Protein AF-A0A0B7B8F9-F1 (afdb_monomer_lite)

InterPro domains:
  IPR055470 Domain of unknown function DUF7042 [PF23069] (7-125)

Structure (mmCIF, N/CA/C/O backbone):
data_AF-A0A0B7B8F9-F1
#
_entry.id   AF-A0A0B7B8F9-F1
#
loop_
_atom_site.group_PDB
_atom_site.id
_atom_site.type_symbol
_atom_site.label_atom_id
_atom_site.label_alt_id
_atom_site.label_comp_id
_atom_site.label_asym_id
_atom_site.label_entity_id
_atom_site.label_seq_id
_atom_site.pdbx_PDB_ins_code
_atom_site.Cartn_x
_atom_site.Cartn_y
_atom_site.Cartn_z
_atom_site.occupancy
_atom_site.B_iso_or_equiv
_atom_site.auth_seq_id
_atom_site.auth_comp_id
_atom_site.auth_asym_id
_atom_site.auth_atom_id
_atom_site.pdbx_PDB_model_num
ATOM 1 N N . ILE A 1 1 ? -20.047 -11.976 10.677 1.00 47.94 1 ILE A N 1
ATOM 2 C CA . ILE A 1 1 ? -18.919 -12.480 11.502 1.00 47.94 1 ILE A CA 1
ATOM 3 C C . ILE A 1 1 ? -19.497 -13.446 12.536 1.00 47.94 1 ILE A C 1
ATOM 5 O O . ILE A 1 1 ? -20.091 -12.976 13.495 1.00 47.94 1 ILE A O 1
ATOM 9 N N . ASN A 1 2 ? -19.437 -14.762 12.293 1.00 38.16 2 ASN A N 1
ATOM 10 C CA . ASN A 1 2 ? -19.828 -15.771 13.290 1.00 38.16 2 ASN A CA 1
ATOM 11 C C . ASN A 1 2 ? -18.628 -16.048 14.212 1.00 38.16 2 ASN A C 1
ATOM 13 O O . ASN A 1 2 ? -17.513 -16.245 13.736 1.00 38.16 2 ASN A O 1
ATOM 17 N N . GLU A 1 3 ? -18.864 -16.002 15.521 1.00 50.47 3 GLU A N 1
ATOM 18 C CA . GLU A 1 3 ? -17.890 -15.661 16.575 1.00 50.47 3 GLU A CA 1
ATOM 19 C C . GLU A 1 3 ? -17.195 -16.857 17.254 1.00 50.47 3 GLU A C 1
ATOM 21 O O . GLU A 1 3 ? -16.890 -16.796 18.439 1.00 50.47 3 GLU A O 1
ATOM 26 N N . LEU A 1 4 ? -16.951 -17.964 16.547 1.00 41.94 4 LEU A N 1
ATOM 27 C CA . LEU A 1 4 ? -16.465 -19.203 17.189 1.00 41.94 4 LEU A CA 1
ATOM 28 C C . LEU A 1 4 ? -15.123 -19.731 16.660 1.00 41.94 4 LEU A C 1
ATOM 30 O O . LEU A 1 4 ? -14.721 -20.837 17.002 1.00 41.94 4 LEU A O 1
ATOM 34 N N . GLY A 1 5 ? -14.394 -18.938 15.873 1.00 50.34 5 GLY A N 1
ATOM 35 C CA . GLY A 1 5 ? -13.046 -19.283 15.416 1.00 50.34 5 GLY A CA 1
ATOM 36 C C . GLY A 1 5 ? -12.137 -18.062 15.420 1.00 50.34 5 GLY A C 1
ATOM 37 O O . GLY A 1 5 ? -12.303 -17.162 14.601 1.00 50.34 5 GLY A O 1
ATOM 38 N N . GLY A 1 6 ? -11.186 -18.015 16.353 1.00 63.91 6 GLY A N 1
ATOM 39 C CA . GLY A 1 6 ? -10.105 -17.033 16.339 1.00 63.91 6 GLY A CA 1
ATOM 40 C C . GLY A 1 6 ? -8.980 -17.505 15.419 1.00 63.91 6 GLY A C 1
ATOM 41 O O . GLY A 1 6 ? -8.485 -18.615 15.579 1.00 63.91 6 GLY A O 1
ATOM 42 N N . GLY A 1 7 ? -8.573 -16.679 14.458 1.00 73.56 7 GLY A N 1
ATOM 43 C CA . GLY A 1 7 ? -7.480 -16.990 13.536 1.00 73.56 7 GLY A CA 1
ATOM 44 C C . GLY A 1 7 ? -7.260 -15.877 12.515 1.00 73.56 7 GLY A C 1
ATOM 45 O O . GLY A 1 7 ? -8.107 -14.997 12.356 1.00 73.56 7 GLY A O 1
ATOM 46 N N . ILE A 1 8 ? -6.113 -15.896 11.833 1.00 81.25 8 ILE A N 1
ATOM 47 C CA . ILE A 1 8 ? -5.831 -14.975 10.726 1.00 81.25 8 ILE A CA 1
ATOM 48 C C . ILE A 1 8 ? -6.406 -15.584 9.446 1.00 81.25 8 ILE A C 1
ATOM 50 O O . ILE A 1 8 ? -5.979 -16.652 9.015 1.00 81.25 8 ILE A O 1
ATOM 54 N N . CYS A 1 9 ? -7.356 -14.894 8.818 1.00 84.94 9 CYS A N 1
ATOM 55 C CA . CYS A 1 9 ? -7.851 -15.267 7.497 1.00 84.94 9 CYS A CA 1
ATOM 56 C C . CYS A 1 9 ? -6.877 -14.778 6.417 1.00 84.94 9 CYS A C 1
ATOM 58 O O . CYS A 1 9 ? -6.987 -13.649 5.937 1.00 84.94 9 CYS A O 1
ATOM 60 N N . ASN A 1 10 ? -5.908 -15.615 6.049 1.00 85.06 10 ASN A N 1
ATOM 61 C CA . ASN A 1 10 ? -4.896 -15.270 5.054 1.00 85.06 10 ASN A CA 1
ATOM 62 C C . ASN A 1 10 ? -5.311 -15.733 3.648 1.00 85.06 10 ASN A C 1
ATOM 64 O O . ASN A 1 10 ? -4.814 -16.734 3.141 1.00 85.06 10 ASN A O 1
ATOM 68 N N . ASN A 1 11 ? -6.265 -15.028 3.037 1.00 87.88 11 ASN A N 1
ATOM 69 C CA . ASN A 1 11 ? -6.598 -15.202 1.624 1.00 87.88 11 ASN A CA 1
ATOM 70 C C . ASN A 1 11 ? -5.957 -14.062 0.812 1.00 87.88 11 ASN A C 1
ATOM 72 O O . ASN A 1 11 ? -6.163 -12.894 1.138 1.00 87.88 11 ASN A O 1
ATOM 76 N N . SER A 1 12 ? -5.199 -14.390 -0.240 1.00 86.56 12 SER A N 1
ATOM 77 C CA . SER A 1 12 ? -4.507 -13.413 -1.100 1.00 86.56 12 SER A CA 1
ATOM 78 C C . SER A 1 12 ? -5.446 -12.487 -1.873 1.00 86.56 12 SER A C 1
ATOM 80 O O . SER A 1 12 ? -5.030 -11.421 -2.319 1.00 86.56 12 SER A O 1
ATOM 82 N N . ASP A 1 13 ? -6.707 -12.883 -2.031 1.00 88.06 13 ASP A N 1
ATOM 83 C CA . ASP A 1 13 ? -7.736 -12.089 -2.697 1.00 88.06 13 ASP A CA 1
ATOM 84 C C . ASP A 1 13 ? -8.474 -11.143 -1.732 1.00 88.06 13 ASP A C 1
ATOM 86 O O . ASP A 1 13 ? -9.393 -10.430 -2.147 1.00 88.06 13 ASP A O 1
ATOM 90 N N . ASN A 1 14 ? -8.078 -11.112 -0.452 1.00 89.69 14 ASN A N 1
ATOM 91 C CA . ASN A 1 14 ? -8.482 -10.057 0.471 1.00 89.69 14 ASN A CA 1
ATOM 92 C C . ASN A 1 14 ? -7.789 -8.755 0.066 1.00 89.69 14 ASN A C 1
ATOM 94 O O . ASN A 1 14 ? -6.567 -8.642 0.149 1.00 89.69 14 ASN A O 1
ATOM 98 N N . ILE A 1 15 ? -8.565 -7.769 -0.373 1.00 90.31 15 ILE A N 1
ATOM 99 C CA . ILE A 1 15 ? -8.028 -6.530 -0.943 1.00 90.31 15 ILE A CA 1
ATOM 100 C C . ILE A 1 15 ? -8.725 -5.336 -0.303 1.00 90.31 15 ILE A C 1
ATOM 102 O O . ILE A 1 15 ? -9.952 -5.300 -0.201 1.00 90.31 15 ILE A O 1
ATOM 106 N N . LEU A 1 16 ? -7.922 -4.351 0.095 1.00 90.75 16 LEU A N 1
ATOM 107 C CA . LEU A 1 16 ? -8.372 -2.999 0.391 1.00 90.75 16 LEU A CA 1
ATOM 108 C C . LEU A 1 16 ? -7.905 -2.099 -0.752 1.00 90.75 16 LEU A C 1
ATOM 110 O O . LEU A 1 16 ? -6.707 -1.990 -1.003 1.00 90.75 16 LEU A O 1
ATOM 114 N N . GLU A 1 17 ? -8.851 -1.476 -1.444 1.00 89.12 17 GLU A N 1
ATOM 115 C CA . GLU A 1 17 ? -8.604 -0.670 -2.636 1.00 89.12 17 GLU A CA 1
ATOM 116 C C . GLU A 1 17 ? -9.230 0.717 -2.477 1.00 89.12 17 GLU A C 1
ATOM 118 O O . GLU A 1 17 ? -10.438 0.843 -2.297 1.00 89.12 17 GLU A O 1
ATOM 123 N N . ALA A 1 18 ? -8.401 1.758 -2.552 1.00 87.31 18 ALA A N 1
ATOM 124 C CA . ALA A 1 18 ? -8.807 3.165 -2.471 1.00 87.31 18 ALA A CA 1
ATOM 125 C C . ALA A 1 18 ? -8.451 3.925 -3.764 1.00 87.31 18 ALA A C 1
ATOM 127 O O . ALA A 1 18 ? -8.100 5.105 -3.741 1.00 87.31 18 ALA A O 1
ATOM 128 N N . CYS A 1 19 ? -8.444 3.215 -4.893 1.00 82.44 19 CYS A N 1
ATOM 129 C CA . CYS A 1 19 ? -8.084 3.774 -6.188 1.00 82.44 19 CYS A CA 1
ATOM 130 C C . CYS A 1 19 ? -9.213 4.644 -6.742 1.00 82.44 19 CYS A C 1
ATOM 132 O O . CYS A 1 19 ? -10.387 4.298 -6.625 1.00 82.44 19 CYS A O 1
ATOM 134 N N . GLN A 1 20 ? -8.858 5.754 -7.391 1.00 76.94 20 GLN A N 1
ATOM 135 C CA . GLN A 1 20 ? -9.843 6.545 -8.120 1.00 76.94 20 GLN A CA 1
ATOM 136 C C . GLN A 1 20 ? -10.379 5.751 -9.310 1.00 76.94 20 GLN A C 1
ATOM 138 O O . GLN A 1 20 ? -9.608 5.178 -10.083 1.00 76.94 20 GLN A O 1
ATOM 143 N N . THR A 1 21 ? -11.700 5.751 -9.477 1.00 72.50 21 THR A N 1
ATOM 144 C CA . THR A 1 21 ? -12.331 5.134 -10.642 1.00 72.50 21 THR A CA 1
ATOM 145 C C . THR A 1 21 ? -12.011 5.975 -11.881 1.00 72.50 21 TH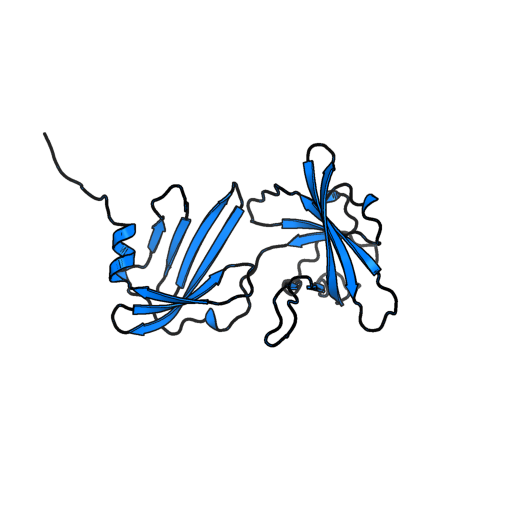R A C 1
ATOM 147 O O . THR A 1 21 ? -12.310 7.176 -11.885 1.00 72.50 21 THR A O 1
ATOM 150 N N . PRO A 1 22 ? -11.435 5.392 -12.950 1.00 68.75 22 PRO A N 1
ATOM 151 C CA . PRO A 1 22 ? -11.250 6.104 -14.207 1.00 68.75 22 PRO A CA 1
ATOM 152 C C . PRO A 1 22 ? -12.584 6.693 -14.683 1.00 68.75 22 PRO A C 1
ATOM 154 O O . PRO A 1 22 ? -13.609 6.016 -14.637 1.00 68.75 22 PRO A O 1
ATOM 157 N N . SER A 1 23 ? -12.571 7.953 -15.124 1.00 65.81 23 SER A N 1
ATOM 158 C CA . SER A 1 23 ? -13.756 8.687 -15.605 1.00 65.81 23 SER A CA 1
ATOM 159 C C . SER A 1 23 ? -14.793 9.101 -14.548 1.00 65.81 23 SER A C 1
ATOM 161 O O . SER A 1 23 ? -15.833 9.637 -14.932 1.00 65.81 23 SER A O 1
ATOM 163 N N . SER A 1 24 ? -14.534 8.935 -13.244 1.00 66.19 24 SER A N 1
ATOM 164 C CA . SER A 1 24 ? -15.387 9.549 -12.216 1.00 66.19 24 SER A CA 1
ATOM 165 C C . SER A 1 24 ? -15.213 11.077 -12.234 1.00 66.19 24 SER A C 1
ATOM 167 O O . SER A 1 24 ? -14.084 11.559 -12.121 1.00 66.19 24 SER A O 1
ATOM 169 N N . PRO A 1 25 ? -16.292 11.871 -12.384 1.00 62.72 25 PRO A N 1
ATOM 170 C CA . PRO A 1 25 ? -16.213 13.332 -12.324 1.00 62.72 25 PRO A CA 1
ATOM 171 C C . PRO A 1 25 ? -15.973 13.854 -10.897 1.00 62.72 25 PRO A C 1
ATOM 173 O O . PRO A 1 25 ? -15.715 15.044 -10.718 1.00 62.72 25 PRO A O 1
ATOM 176 N N . TYR A 1 26 ? -16.061 12.986 -9.884 1.00 60.09 26 TYR A N 1
ATOM 177 C CA . TYR A 1 26 ? -15.870 13.326 -8.479 1.00 60.09 26 TYR A CA 1
ATOM 178 C C . TYR A 1 26 ? -14.568 12.726 -7.940 1.00 60.09 26 TYR A C 1
ATOM 180 O O . TYR A 1 26 ? -14.155 11.628 -8.308 1.00 60.09 26 TYR A O 1
ATOM 188 N N . TYR A 1 27 ? -13.908 13.456 -7.036 1.00 58.88 27 TYR A N 1
ATOM 189 C CA . TYR A 1 27 ? -12.764 12.933 -6.296 1.00 58.88 27 TYR A CA 1
ATOM 190 C C . TYR A 1 27 ? -13.248 11.855 -5.316 1.00 58.88 27 TYR A C 1
ATOM 192 O O . TYR A 1 27 ? -13.577 12.154 -4.170 1.00 58.88 27 TYR A O 1
ATOM 200 N N . ASP A 1 28 ? -13.230 10.595 -5.747 1.00 63.66 28 ASP A N 1
ATOM 201 C CA . ASP A 1 28 ? -13.544 9.426 -4.906 1.00 63.66 28 ASP A CA 1
ATOM 202 C C . ASP A 1 28 ? -12.420 9.107 -3.894 1.00 63.66 28 ASP A C 1
ATOM 204 O O . ASP A 1 28 ? -12.359 8.025 -3.325 1.00 63.66 28 ASP A O 1
ATOM 208 N N . ASN A 1 29 ? -11.512 10.054 -3.624 1.00 66.69 29 ASN A N 1
ATOM 209 C CA . ASN A 1 29 ? -10.354 9.871 -2.740 1.00 66.69 29 ASN A CA 1
ATOM 210 C C . ASN A 1 29 ? -10.713 9.762 -1.246 1.00 66.69 29 ASN A C 1
ATOM 212 O O . ASN A 1 29 ? -9.825 9.720 -0.394 1.00 66.69 29 ASN A O 1
ATOM 216 N N . LYS A 1 30 ? -12.008 9.758 -0.924 1.00 77.38 30 LYS A N 1
ATOM 217 C CA . LYS A 1 30 ? -12.543 9.547 0.423 1.00 77.38 30 LYS A CA 1
ATOM 218 C C . LYS A 1 30 ? -13.243 8.201 0.565 1.00 77.38 30 LYS A C 1
ATOM 220 O O . LYS A 1 30 ? -13.648 7.872 1.675 1.00 77.38 30 LYS A O 1
ATOM 225 N N . ASP A 1 31 ? -13.335 7.424 -0.507 1.00 85.44 31 ASP A N 1
ATOM 226 C CA . ASP A 1 31 ? -14.021 6.144 -0.517 1.00 85.44 31 ASP A CA 1
ATOM 227 C C . ASP A 1 31 ? -13.011 5.024 -0.768 1.00 85.44 31 ASP A C 1
ATOM 229 O O . ASP A 1 31 ? -12.037 5.181 -1.504 1.00 85.44 31 ASP A O 1
ATOM 233 N N . PHE A 1 32 ? -13.239 3.870 -0.154 1.00 88.38 32 PHE A N 1
ATOM 234 C CA . PHE A 1 32 ? -12.457 2.672 -0.429 1.00 88.38 32 PHE A CA 1
ATOM 235 C C . PHE A 1 32 ? -13.326 1.423 -0.347 1.00 88.38 32 PHE A C 1
ATOM 237 O O . PHE A 1 32 ? -14.340 1.372 0.354 1.00 88.38 32 PHE A O 1
ATOM 244 N N . LEU A 1 33 ? -12.916 0.395 -1.076 1.00 89.31 33 LEU A N 1
ATOM 245 C CA . LEU A 1 33 ? -13.522 -0.924 -1.059 1.00 89.31 33 LEU A CA 1
ATOM 246 C C . LEU A 1 33 ? -12.672 -1.849 -0.204 1.00 89.31 33 LEU A C 1
ATOM 248 O O . LEU A 1 33 ? -11.457 -1.931 -0.372 1.00 89.31 33 LEU A O 1
ATOM 252 N N . MET A 1 34 ? -13.319 -2.592 0.685 1.00 89.88 34 MET A N 1
ATOM 253 C CA . MET A 1 34 ? -12.691 -3.693 1.399 1.00 89.88 34 MET A CA 1
ATOM 254 C C . MET A 1 34 ? -13.397 -4.987 1.017 1.00 89.88 34 MET A C 1
ATOM 256 O O . MET A 1 34 ? -14.576 -5.189 1.313 1.00 89.88 34 MET A O 1
ATOM 260 N N . SER A 1 35 ? -12.669 -5.844 0.311 1.00 90.06 35 SER A N 1
ATOM 261 C CA . SER A 1 35 ? -13.136 -7.142 -0.156 1.00 90.06 35 SER A CA 1
ATOM 262 C C . SER A 1 35 ? -12.592 -8.234 0.747 1.00 90.06 35 SER A C 1
ATOM 264 O O . SER A 1 35 ? -11.396 -8.509 0.751 1.00 90.06 35 SER A O 1
ATOM 266 N N . TYR A 1 36 ? -13.491 -8.876 1.480 1.00 88.12 36 TYR A N 1
ATOM 267 C CA . TYR A 1 36 ? -13.230 -10.086 2.239 1.00 88.12 36 TYR A CA 1
ATOM 268 C C . TYR A 1 36 ? -13.605 -11.299 1.399 1.00 88.12 36 TYR A C 1
ATOM 270 O O . TYR A 1 36 ? -14.710 -11.390 0.855 1.00 88.12 36 TYR A O 1
ATOM 278 N N . LYS A 1 37 ? -12.693 -12.256 1.317 1.00 90.62 37 LYS A N 1
ATOM 279 C CA . LYS A 1 37 ? -12.901 -13.541 0.665 1.00 90.62 37 LYS A CA 1
ATOM 280 C C . LYS A 1 37 ? -12.999 -14.646 1.700 1.00 90.62 37 LYS A C 1
ATOM 282 O O . LYS A 1 37 ? -12.575 -14.508 2.846 1.00 90.62 37 LYS A O 1
ATOM 287 N N . ARG A 1 38 ? -13.582 -15.761 1.267 1.00 87.94 38 ARG A N 1
ATOM 288 C CA . ARG A 1 38 ? -13.727 -16.959 2.089 1.00 87.94 38 ARG A CA 1
ATOM 289 C C . ARG A 1 38 ? -12.345 -17.438 2.540 1.00 87.94 38 ARG A C 1
ATOM 291 O O . ARG A 1 38 ? -11.424 -17.526 1.728 1.00 87.94 38 ARG A O 1
ATOM 298 N N . CYS A 1 39 ? -12.201 -17.752 3.818 1.00 86.19 39 CYS A N 1
ATOM 299 C CA . CYS A 1 39 ? -10.974 -18.327 4.353 1.00 86.19 39 CYS A CA 1
ATOM 300 C C . CYS A 1 39 ? -10.926 -19.813 3.959 1.00 86.19 39 CYS A C 1
ATOM 302 O O . CYS A 1 39 ? -11.920 -20.505 4.204 1.00 86.19 39 CYS A O 1
ATOM 304 N N . PRO A 1 40 ? -9.817 -20.316 3.382 1.00 82.94 40 PRO A N 1
ATOM 305 C CA . PRO A 1 40 ? -9.724 -21.700 2.907 1.00 82.94 40 PRO A CA 1
ATOM 306 C C . PRO A 1 40 ? -10.097 -22.743 3.971 1.00 82.94 40 PRO A C 1
ATOM 308 O O . PRO A 1 40 ? -10.857 -23.667 3.690 1.00 82.94 40 PRO A O 1
ATOM 311 N N . ASP A 1 41 ? -9.651 -22.531 5.211 1.00 81.56 41 ASP A N 1
ATOM 312 C CA . ASP A 1 41 ? -9.772 -23.516 6.295 1.00 81.56 41 ASP A CA 1
ATOM 313 C C . ASP A 1 41 ? -11.048 -23.363 7.139 1.00 81.56 41 ASP A C 1
ATOM 315 O O . ASP A 1 41 ? -11.290 -24.133 8.066 1.00 81.56 41 ASP A O 1
ATOM 319 N N . VAL A 1 42 ? -11.891 -22.367 6.839 1.00 82.56 42 VAL A N 1
ATOM 320 C CA . VAL A 1 42 ? -13.092 -22.067 7.631 1.00 82.56 42 VAL A CA 1
ATOM 321 C C . VAL A 1 42 ? -14.320 -22.167 6.742 1.00 82.56 42 VAL A C 1
ATOM 323 O O . VAL A 1 42 ? -14.693 -21.219 6.048 1.00 82.56 42 VAL A O 1
ATOM 326 N N . GLN A 1 43 ? -15.000 -23.313 6.790 1.00 78.25 43 GLN A N 1
ATOM 327 C CA . GLN A 1 43 ? -16.179 -23.568 5.957 1.00 78.25 43 GLN A CA 1
ATOM 328 C C . GLN A 1 43 ? -17.314 -22.563 6.200 1.00 78.25 43 GLN A C 1
ATOM 330 O O . GLN A 1 43 ? -18.035 -22.224 5.266 1.00 78.25 43 GLN A O 1
ATOM 335 N N . THR A 1 44 ? -17.455 -22.039 7.416 1.00 79.56 44 THR A N 1
ATOM 336 C CA . THR A 1 44 ? -18.478 -21.042 7.774 1.00 79.56 44 THR A CA 1
ATOM 337 C C . THR A 1 44 ? -18.067 -19.600 7.470 1.00 79.56 44 THR A C 1
ATOM 339 O O . THR A 1 44 ? -18.817 -18.670 7.772 1.00 79.56 44 THR A O 1
ATOM 342 N N . SER A 1 45 ? -16.885 -19.384 6.883 1.00 82.44 45 SER A N 1
ATOM 343 C CA . SER A 1 45 ? -16.486 -18.052 6.435 1.00 82.44 45 SER A CA 1
ATOM 344 C C . SER A 1 45 ? -17.295 -17.633 5.207 1.00 82.44 45 SER A C 1
ATOM 346 O O . SER A 1 45 ? -17.755 -18.458 4.415 1.00 82.44 45 SER A O 1
ATOM 348 N N . TYR A 1 46 ? -17.485 -16.328 5.066 1.00 79.25 46 TYR A N 1
ATOM 349 C CA . TYR A 1 46 ? -18.261 -15.723 3.994 1.00 79.25 46 TYR A CA 1
ATOM 350 C C . TYR A 1 46 ? -17.374 -14.776 3.193 1.00 79.25 46 TYR A C 1
ATOM 352 O O . TYR A 1 46 ? -16.318 -14.347 3.657 1.00 79.25 46 TYR A O 1
ATOM 360 N N . GLN A 1 47 ? -17.816 -14.454 1.983 1.00 87.38 47 GLN A N 1
ATOM 361 C CA . GLN A 1 47 ? -17.221 -13.397 1.180 1.00 87.38 47 GLN A CA 1
ATOM 362 C C . GLN A 1 47 ? -18.135 -12.178 1.196 1.00 87.38 47 GLN A C 1
ATOM 364 O O . GLN A 1 47 ? -19.358 -12.317 1.149 1.00 87.38 47 GLN A O 1
ATOM 369 N N . GLN A 1 48 ? -17.548 -10.993 1.264 1.00 86.38 48 GLN A N 1
ATOM 370 C CA . GLN A 1 48 ? -18.285 -9.740 1.226 1.00 86.38 48 GLN A CA 1
ATOM 371 C C . GLN A 1 48 ? -17.363 -8.626 0.745 1.00 86.38 48 GLN A C 1
ATOM 373 O O . GLN A 1 48 ? -16.233 -8.519 1.212 1.00 86.38 48 GLN A O 1
ATOM 378 N N . THR A 1 49 ? -17.862 -7.770 -0.139 1.00 88.75 49 THR A N 1
ATOM 379 C CA . THR A 1 49 ? -17.211 -6.503 -0.475 1.00 88.75 49 THR A CA 1
ATOM 380 C C . THR A 1 49 ? -18.030 -5.377 0.126 1.00 88.75 49 THR A C 1
ATOM 382 O O . THR A 1 49 ? -19.252 -5.355 -0.010 1.00 88.75 49 THR A O 1
ATOM 385 N N . ILE A 1 50 ? -17.356 -4.477 0.831 1.00 87.00 50 ILE A N 1
ATOM 386 C CA . ILE A 1 50 ? -17.980 -3.369 1.544 1.00 87.00 50 ILE A CA 1
ATOM 387 C C . ILE A 1 50 ? -17.344 -2.073 1.057 1.00 87.00 50 ILE A C 1
ATOM 389 O O . ILE A 1 50 ? -16.116 -1.974 1.007 1.00 87.00 50 ILE A O 1
ATOM 393 N N . ARG A 1 51 ? -18.177 -1.087 0.716 1.00 87.00 51 ARG A N 1
ATOM 394 C CA . ARG A 1 51 ? -17.726 0.271 0.426 1.00 87.00 51 ARG A CA 1
ATOM 395 C C . ARG A 1 51 ? -17.745 1.075 1.717 1.00 87.00 51 ARG A C 1
ATOM 397 O O . ARG A 1 51 ? -18.756 1.139 2.411 1.00 87.00 51 ARG A O 1
ATOM 404 N N . TYR A 1 52 ? -16.609 1.669 2.045 1.00 88.75 52 TYR A N 1
ATOM 405 C CA . TYR A 1 52 ? -16.475 2.577 3.169 1.00 88.75 52 TYR A CA 1
ATOM 406 C C . TYR A 1 52 ? -16.206 3.978 2.658 1.00 88.75 52 TYR A C 1
ATOM 408 O O . TYR A 1 52 ? -15.372 4.180 1.778 1.00 88.75 52 TYR A O 1
ATOM 416 N N . LYS A 1 53 ? -16.890 4.940 3.265 1.00 88.12 53 LYS A N 1
ATOM 417 C CA . LYS A 1 53 ? -16.691 6.364 3.051 1.00 88.12 53 LYS A CA 1
ATOM 418 C C . LYS A 1 53 ? -16.061 6.978 4.287 1.00 88.12 53 LYS A C 1
ATOM 420 O O . LYS A 1 53 ? -16.569 6.836 5.399 1.00 88.12 53 LYS A O 1
ATOM 425 N N . CYS A 1 54 ? -14.938 7.652 4.098 1.00 88.62 54 CYS A N 1
ATOM 426 C CA . CYS A 1 54 ? -14.223 8.349 5.152 1.00 88.62 54 CYS A CA 1
ATOM 427 C C . CYS A 1 54 ? -15.005 9.599 5.570 1.00 88.62 54 CYS A C 1
ATOM 429 O O . CYS A 1 54 ? -15.228 10.512 4.772 1.00 88.62 54 CYS A O 1
ATOM 431 N N . MET A 1 55 ? -15.404 9.638 6.841 1.00 89.56 55 MET A N 1
ATOM 432 C CA . MET A 1 55 ? -16.139 10.755 7.442 1.00 89.56 55 MET A CA 1
ATOM 433 C C . MET A 1 55 ? -15.204 11.759 8.118 1.00 89.56 55 MET A C 1
ATOM 435 O O . MET A 1 55 ? -15.529 12.939 8.218 1.00 89.56 55 MET A O 1
ATOM 439 N N . GLY A 1 56 ? -14.036 11.308 8.574 1.00 90.50 56 GLY A N 1
ATOM 440 C CA . GLY A 1 56 ? -13.041 12.164 9.204 1.00 90.50 56 GLY A CA 1
ATOM 441 C C . GLY A 1 56 ? -11.947 11.372 9.903 1.00 90.50 56 GLY A C 1
ATOM 442 O O . GLY A 1 56 ? -12.074 10.168 10.131 1.00 90.50 56 GLY A O 1
ATOM 443 N N . THR A 1 57 ? -10.876 12.069 10.262 1.00 92.62 57 THR A N 1
ATOM 444 C CA . THR A 1 57 ? -9.714 11.503 10.951 1.00 92.62 57 THR A CA 1
ATOM 445 C C . THR A 1 57 ? -9.364 12.348 12.164 1.00 92.62 57 THR A C 1
ATOM 447 O O . THR A 1 57 ? -9.410 13.575 12.085 1.00 92.62 57 THR A O 1
ATOM 450 N N . TRP A 1 58 ? -8.964 11.719 13.262 1.00 94.12 58 TRP A N 1
ATOM 451 C CA . TRP A 1 58 ? -8.442 12.418 14.436 1.00 94.12 58 TRP A CA 1
ATOM 452 C C . TRP A 1 58 ? -7.353 11.589 15.106 1.00 94.12 58 TRP A C 1
ATOM 454 O O . TRP A 1 58 ? -7.241 10.386 14.885 1.00 94.12 58 TRP A O 1
ATOM 464 N N . THR A 1 59 ? -6.543 12.230 15.938 1.00 94.56 59 THR A N 1
ATOM 465 C CA . THR A 1 59 ? -5.517 11.551 16.731 1.00 94.56 59 THR A CA 1
ATOM 466 C C . THR A 1 59 ? -5.909 11.538 18.197 1.00 94.56 59 THR A C 1
ATOM 468 O O . THR A 1 59 ? -6.442 12.528 18.698 1.00 94.56 59 THR A O 1
ATOM 471 N N . ALA A 1 60 ? -5.613 10.448 18.898 1.00 92.31 60 ALA A N 1
ATOM 472 C CA . ALA A 1 60 ? -5.786 10.361 20.343 1.00 92.31 60 ALA A CA 1
ATOM 473 C C . ALA A 1 60 ? -4.577 9.681 20.987 1.00 92.31 60 ALA A C 1
ATOM 475 O O . ALA A 1 60 ? -3.978 8.776 20.408 1.00 92.31 60 ALA A O 1
ATOM 476 N N . VAL A 1 61 ? -4.229 10.134 22.190 1.00 92.19 61 VAL A N 1
ATOM 477 C CA . VAL A 1 61 ? -3.169 9.535 23.004 1.00 92.19 61 VAL A CA 1
ATOM 478 C C . VAL A 1 61 ? -3.818 8.549 23.966 1.00 92.19 61 VAL A C 1
ATOM 480 O O . VAL A 1 61 ? -4.715 8.926 24.719 1.00 92.19 61 VAL A O 1
ATOM 483 N N . MET A 1 62 ? -3.382 7.293 23.927 1.00 89.38 62 MET A N 1
ATOM 484 C CA . MET A 1 62 ? -3.837 6.235 24.832 1.00 89.38 62 MET A CA 1
ATOM 485 C C . MET A 1 62 ? -2.620 5.425 25.266 1.00 89.38 62 MET A C 1
ATOM 487 O O . MET A 1 62 ? -1.838 5.002 24.418 1.00 89.38 62 MET A O 1
ATOM 491 N N . ASP A 1 63 ? -2.446 5.236 26.573 1.00 88.31 63 ASP A N 1
ATOM 492 C CA . ASP A 1 63 ? -1.336 4.464 27.147 1.00 88.31 63 ASP A CA 1
ATOM 493 C C . ASP A 1 63 ? 0.042 4.872 26.588 1.00 88.31 63 ASP A C 1
ATOM 495 O O . ASP A 1 63 ? 0.825 4.037 26.144 1.00 88.31 63 ASP A O 1
ATOM 499 N N . ASN A 1 64 ? 0.313 6.184 26.560 1.00 89.62 64 ASN A N 1
ATOM 500 C CA . ASN A 1 64 ? 1.516 6.821 25.994 1.00 89.62 64 ASN A CA 1
ATOM 501 C C . ASN A 1 64 ? 1.752 6.626 24.485 1.00 89.62 64 ASN A C 1
ATOM 503 O O . ASN A 1 64 ? 2.731 7.151 23.961 1.00 89.62 64 ASN A O 1
ATOM 507 N N . ASN A 1 65 ? 0.851 5.956 23.772 1.00 90.19 65 ASN A N 1
ATOM 508 C CA . ASN A 1 65 ? 0.935 5.773 22.329 1.00 90.19 65 ASN A CA 1
ATOM 509 C C . ASN A 1 65 ? -0.001 6.739 21.601 1.00 90.19 65 ASN A C 1
ATOM 511 O O . ASN A 1 65 ? -1.100 7.051 22.074 1.00 90.19 65 ASN A O 1
ATOM 515 N N . ILE A 1 66 ? 0.422 7.205 20.425 1.00 92.38 66 ILE A N 1
ATOM 516 C CA . ILE A 1 66 ? -0.392 8.076 19.574 1.00 92.38 66 ILE A CA 1
ATOM 517 C C . ILE A 1 66 ? -1.101 7.213 18.536 1.00 92.38 66 ILE A C 1
ATOM 519 O O . ILE A 1 66 ? -0.474 6.618 17.660 1.00 92.38 66 ILE A O 1
ATOM 523 N N . TYR A 1 67 ? -2.426 7.203 18.595 1.00 93.06 67 TYR A N 1
ATOM 524 C CA . TYR A 1 67 ? -3.266 6.505 17.635 1.00 93.06 67 TYR A CA 1
ATOM 525 C C . TYR A 1 67 ? -3.888 7.486 16.653 1.00 93.06 67 TYR A C 1
ATOM 527 O O . TYR A 1 67 ? -4.305 8.586 17.022 1.00 93.06 67 TYR A O 1
ATOM 535 N N . THR A 1 68 ? -3.993 7.056 15.402 1.00 94.00 68 THR A N 1
ATOM 536 C CA . THR A 1 68 ? -4.825 7.708 14.391 1.00 94.00 68 THR A CA 1
ATOM 537 C C . THR A 1 68 ? -6.121 6.934 14.274 1.00 94.00 68 THR A C 1
ATOM 539 O O . THR A 1 68 ? -6.103 5.729 14.031 1.00 94.00 68 THR A O 1
ATOM 542 N N . PHE A 1 69 ? -7.234 7.636 14.429 1.00 94.56 69 PHE A N 1
ATOM 543 C CA . PHE A 1 69 ? -8.576 7.118 14.255 1.00 94.56 69 PHE A CA 1
ATOM 544 C C . PHE A 1 69 ? -9.193 7.646 12.967 1.00 94.56 69 PHE A C 1
ATOM 546 O O . PHE A 1 69 ? -8.953 8.787 12.566 1.00 94.56 69 PHE A O 1
ATOM 553 N N . VAL A 1 70 ? -10.029 6.820 12.349 1.00 93.88 70 VAL A N 1
ATOM 554 C CA . VAL A 1 70 ? -10.795 7.170 11.153 1.00 93.88 70 VAL A CA 1
ATOM 555 C C . VAL A 1 70 ? -12.249 6.786 11.377 1.00 93.88 70 VAL A C 1
ATOM 557 O O . VAL A 1 70 ? -12.553 5.634 11.679 1.00 93.88 70 VAL A O 1
ATOM 560 N N . GLY A 1 71 ? -13.149 7.750 11.223 1.00 92.81 71 GLY A N 1
ATOM 561 C CA . GLY A 1 71 ? -14.587 7.512 11.204 1.00 92.81 71 GLY A CA 1
ATOM 562 C C . GLY A 1 71 ? -15.021 7.099 9.804 1.00 92.81 71 GLY A C 1
ATOM 563 O O . GLY A 1 71 ? -14.663 7.755 8.825 1.00 92.81 71 GLY A O 1
ATOM 564 N N . LEU A 1 72 ? -15.796 6.025 9.709 1.00 91.88 72 LEU A N 1
ATOM 565 C CA . LEU A 1 72 ? -16.267 5.461 8.451 1.00 91.88 72 LEU A CA 1
ATOM 566 C C . LEU A 1 72 ? -17.789 5.389 8.432 1.00 91.88 72 LEU A C 1
ATOM 568 O O . LEU A 1 72 ? -18.403 4.955 9.406 1.00 91.88 72 LEU A O 1
ATOM 572 N N . ALA A 1 73 ? -18.381 5.740 7.298 1.00 89.19 73 ALA A N 1
ATOM 573 C CA . ALA A 1 73 ? -19.735 5.348 6.945 1.00 89.19 73 ALA A CA 1
ATOM 574 C C . ALA A 1 73 ? -19.657 4.116 6.039 1.00 89.19 73 ALA A C 1
ATOM 576 O O . ALA A 1 73 ? -18.865 4.078 5.096 1.00 89.19 73 ALA A O 1
ATOM 577 N N . GLN A 1 74 ? -20.427 3.087 6.367 1.00 84.62 74 GLN A N 1
ATOM 578 C CA . GLN A 1 74 ? -20.504 1.875 5.571 1.00 84.62 74 GLN A CA 1
ATOM 579 C C . GLN A 1 74 ? -21.666 1.990 4.590 1.00 84.62 74 GLN A C 1
ATOM 581 O O . GLN A 1 74 ? -22.818 2.010 5.015 1.00 84.62 74 GLN A O 1
ATOM 586 N N . ASP A 1 75 ? -21.350 2.001 3.301 1.00 75.94 75 ASP A N 1
ATOM 587 C CA . ASP A 1 75 ? -22.333 1.934 2.228 1.00 75.94 75 ASP A CA 1
ATOM 588 C C . ASP A 1 75 ? -22.522 0.461 1.836 1.00 75.94 75 ASP A C 1
A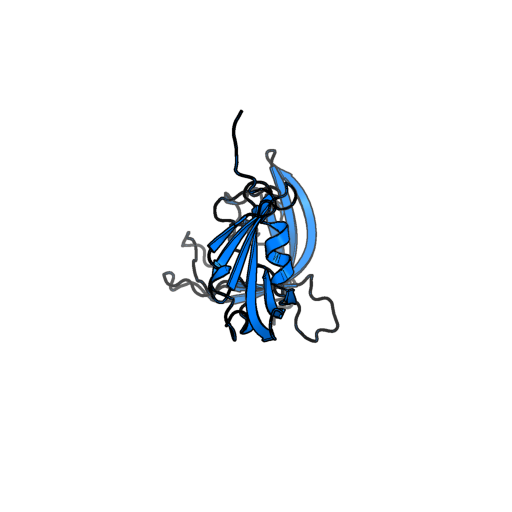TOM 590 O O . ASP A 1 75 ? -21.617 -0.202 1.309 1.00 75.94 75 ASP A O 1
ATOM 594 N N . VAL A 1 76 ? -23.685 -0.087 2.190 1.00 66.12 76 VAL A N 1
ATOM 595 C CA . VAL A 1 76 ? -24.093 -1.443 1.817 1.00 66.12 76 VAL A CA 1
ATOM 596 C C . VAL A 1 76 ? -25.275 -1.330 0.875 1.00 66.12 76 VAL A C 1
ATOM 598 O O . VAL A 1 76 ? -26.365 -0.929 1.275 1.00 66.12 76 VAL A O 1
ATOM 601 N N . THR A 1 77 ? -25.084 -1.770 -0.365 1.00 56.19 77 THR A N 1
ATOM 602 C CA . THR A 1 77 ? -26.164 -1.867 -1.349 1.00 56.19 77 THR A CA 1
ATOM 603 C C . THR A 1 77 ? -27.344 -2.663 -0.784 1.00 56.19 77 THR A C 1
ATOM 605 O O . THR A 1 77 ? -27.196 -3.852 -0.491 1.00 56.19 77 THR A O 1
ATOM 608 N N . GLY A 1 78 ? -28.509 -2.019 -0.657 1.00 50.34 78 GLY A N 1
ATOM 609 C CA . GLY A 1 78 ? -29.762 -2.652 -0.227 1.00 50.34 78 GLY A CA 1
ATOM 610 C C . GLY A 1 78 ? -30.052 -2.624 1.279 1.00 50.34 78 GLY A C 1
ATOM 611 O O . GLY A 1 78 ? -30.952 -3.339 1.716 1.00 50.34 78 GLY A O 1
ATOM 612 N N . VAL A 1 79 ? -29.319 -1.835 2.075 1.00 56.28 79 VAL A N 1
ATOM 613 C CA . VAL A 1 79 ? -29.620 -1.601 3.498 1.00 56.28 79 VAL A CA 1
ATOM 614 C C . VAL A 1 79 ? -29.790 -0.100 3.738 1.00 56.28 79 VAL A C 1
ATOM 616 O O . VAL A 1 79 ? -28.828 0.647 3.621 1.00 56.28 79 VAL A O 1
ATOM 619 N N . ASP A 1 80 ? -30.990 0.336 4.134 1.00 47.94 80 ASP A N 1
ATOM 620 C CA . ASP A 1 80 ? -31.347 1.755 4.357 1.00 47.94 80 ASP A CA 1
ATOM 621 C C . ASP A 1 80 ? -30.735 2.377 5.634 1.00 47.94 80 ASP A C 1
ATOM 623 O O . ASP A 1 80 ? -31.215 3.390 6.145 1.00 47.94 80 ASP A O 1
ATOM 627 N N . GLN A 1 81 ? -29.693 1.767 6.203 1.00 53.19 81 GLN A N 1
ATOM 628 C CA . GLN A 1 81 ? -29.024 2.273 7.399 1.00 53.19 81 GLN A CA 1
ATOM 629 C C . GLN A 1 81 ? -27.524 2.398 7.168 1.00 53.19 81 GLN A C 1
ATOM 631 O O . GLN A 1 81 ? -26.811 1.395 7.080 1.00 53.19 81 GLN A O 1
ATOM 636 N N . ASP A 1 82 ? -27.048 3.643 7.177 1.00 57.16 82 ASP A N 1
ATOM 637 C CA . ASP A 1 82 ? -25.630 3.961 7.296 1.00 57.16 82 ASP A CA 1
ATOM 638 C C . ASP A 1 82 ? -25.112 3.382 8.616 1.00 57.16 82 ASP A C 1
ATOM 640 O O . ASP A 1 82 ? -25.362 3.902 9.709 1.00 57.16 82 ASP A O 1
ATOM 644 N N . THR A 1 83 ? -24.387 2.268 8.535 1.00 77.31 83 THR A N 1
ATOM 645 C CA . THR A 1 83 ? -23.726 1.718 9.718 1.00 77.31 83 THR A CA 1
ATOM 646 C C . THR A 1 83 ? -22.357 2.362 9.859 1.00 77.31 83 THR A C 1
ATOM 648 O O . THR A 1 83 ? -21.446 2.137 9.067 1.00 77.31 83 THR A O 1
ATOM 651 N N . TYR A 1 84 ? -22.193 3.189 10.885 1.00 87.44 84 TYR A N 1
ATOM 652 C CA . TYR A 1 84 ? -20.899 3.799 11.163 1.00 87.44 84 TYR A CA 1
ATOM 653 C C . TYR A 1 84 ? -19.927 2.770 11.741 1.00 87.44 84 TYR A C 1
ATOM 655 O O . TYR A 1 84 ? -20.318 1.875 12.501 1.00 87.44 84 TYR A O 1
ATOM 663 N N . LYS A 1 85 ? -18.649 2.908 11.392 1.00 91.69 85 LYS A N 1
ATOM 664 C CA . LYS A 1 85 ? -17.526 2.142 11.943 1.00 91.69 85 LYS A CA 1
ATOM 665 C C . LYS A 1 85 ? -16.372 3.082 12.252 1.00 91.69 85 LYS A C 1
ATOM 667 O O . LYS A 1 85 ? -16.331 4.218 11.788 1.00 91.69 85 LYS A O 1
ATOM 672 N N . CYS A 1 86 ? -15.415 2.579 13.011 1.00 93.06 86 CYS A N 1
ATOM 673 C CA . CYS A 1 86 ? -14.198 3.293 13.339 1.00 93.06 86 CYS A CA 1
ATOM 674 C C . CYS A 1 86 ? -13.007 2.393 13.037 1.00 93.06 86 CYS A C 1
ATOM 676 O O . CYS A 1 86 ? -13.024 1.213 13.386 1.00 93.06 86 CYS A O 1
ATOM 678 N N . LEU A 1 87 ? -11.980 2.953 12.410 1.00 94.12 87 LEU A N 1
ATOM 679 C CA . LEU A 1 87 ? -10.664 2.344 12.290 1.00 94.12 87 LEU A CA 1
ATOM 680 C C . LEU A 1 87 ? -9.698 3.023 13.252 1.00 94.12 87 LEU A C 1
ATOM 682 O O . LEU A 1 87 ? -9.822 4.221 13.504 1.00 94.12 87 LEU A O 1
ATOM 686 N N . MET A 1 88 ? -8.707 2.280 13.731 1.00 94.25 88 MET A N 1
ATOM 687 C CA . MET A 1 88 ? -7.541 2.851 14.391 1.00 94.25 88 MET A CA 1
ATOM 688 C C . MET A 1 88 ? -6.245 2.156 13.987 1.00 94.25 88 MET A C 1
ATOM 690 O O . MET A 1 88 ? -6.228 0.955 13.726 1.00 94.25 88 MET A O 1
ATOM 694 N N . THR A 1 89 ? -5.157 2.915 13.984 1.00 94.19 89 THR A N 1
ATOM 695 C CA . THR A 1 89 ? -3.781 2.435 13.817 1.00 94.19 89 THR A CA 1
ATOM 696 C C . THR A 1 89 ? -2.866 3.206 14.758 1.00 94.19 89 THR A C 1
ATOM 698 O O . THR A 1 89 ? -3.160 4.349 15.116 1.00 94.19 89 THR A O 1
ATOM 701 N N . LEU A 1 90 ? -1.734 2.613 15.123 1.00 91.94 90 LEU A N 1
ATOM 702 C CA . LEU A 1 90 ? -0.619 3.363 15.697 1.00 91.94 90 LEU A CA 1
ATOM 703 C C . LEU A 1 90 ? -0.060 4.331 14.646 1.00 91.94 90 LEU A C 1
ATOM 705 O O . LEU A 1 90 ? 0.006 3.987 13.460 1.00 91.94 90 LEU A O 1
ATOM 709 N N . ARG A 1 91 ? 0.293 5.548 15.073 1.00 87.69 91 ARG A N 1
ATOM 710 C CA . ARG A 1 91 ? 0.833 6.599 14.194 1.00 87.69 91 ARG A CA 1
ATOM 711 C C . ARG A 1 91 ? 2.269 6.299 13.765 1.00 87.69 91 ARG A C 1
ATOM 713 O O . ARG A 1 91 ? 2.622 6.528 12.618 1.00 87.69 91 ARG A O 1
ATOM 720 N N . ASP A 1 92 ? 3.063 5.795 14.691 1.00 82.94 92 ASP A N 1
ATOM 721 C CA . ASP A 1 92 ? 4.468 5.410 14.575 1.00 82.94 92 ASP A CA 1
ATOM 722 C C . ASP A 1 92 ? 4.600 3.885 14.492 1.00 82.94 92 ASP A C 1
ATOM 724 O O . ASP A 1 92 ? 5.429 3.255 15.142 1.00 82.94 92 ASP A O 1
ATOM 728 N N . GLN A 1 93 ? 3.721 3.257 13.708 1.00 81.56 93 GLN A N 1
ATOM 729 C CA . GLN A 1 93 ? 3.781 1.817 13.537 1.00 81.56 93 GLN A CA 1
ATOM 730 C C . GLN A 1 93 ? 4.997 1.434 12.697 1.00 81.56 93 GLN A C 1
ATOM 732 O O . GLN A 1 93 ? 5.032 1.663 11.491 1.00 81.56 93 GLN A O 1
ATOM 737 N N . HIS A 1 94 ? 5.957 0.793 13.350 1.00 74.75 94 HIS A N 1
ATOM 738 C CA . HIS A 1 94 ? 7.176 0.300 12.736 1.00 74.75 94 HIS A CA 1
ATOM 739 C C . HIS A 1 94 ? 7.143 -1.228 12.711 1.00 74.75 94 HIS A C 1
ATOM 741 O O . HIS A 1 94 ? 7.109 -1.871 13.761 1.00 74.75 94 HIS A O 1
ATOM 747 N N . SER A 1 95 ? 7.121 -1.819 11.515 1.00 78.12 95 SER A N 1
ATOM 748 C CA . SER A 1 95 ? 7.179 -3.272 11.348 1.00 78.12 95 SER A CA 1
ATOM 749 C C . SER A 1 95 ? 8.254 -3.652 10.343 1.00 78.12 95 SER A C 1
ATOM 751 O O . SER A 1 95 ? 8.313 -3.090 9.253 1.00 78.12 95 SER A O 1
ATOM 753 N N . GLU A 1 96 ? 9.094 -4.625 10.697 1.00 71.50 96 GLU A N 1
ATOM 754 C CA . GLU A 1 96 ? 10.201 -5.088 9.848 1.00 71.50 96 GLU A CA 1
ATOM 755 C C . GLU A 1 96 ? 9.726 -5.608 8.483 1.00 71.50 96 GLU A C 1
ATOM 757 O O . GLU A 1 96 ? 10.434 -5.472 7.486 1.00 71.50 96 GLU A O 1
ATOM 762 N N . ASP A 1 97 ? 8.512 -6.168 8.419 1.00 74.81 97 ASP A N 1
ATOM 763 C CA . ASP A 1 97 ? 7.910 -6.702 7.194 1.00 74.81 97 ASP A CA 1
ATOM 764 C C . ASP A 1 97 ? 7.033 -5.681 6.447 1.00 74.81 97 ASP A C 1
ATOM 766 O O . ASP A 1 97 ? 6.281 -6.055 5.542 1.00 74.81 97 ASP A O 1
ATOM 770 N N . ASN A 1 98 ? 7.123 -4.395 6.816 1.00 77.25 98 ASN A N 1
ATOM 771 C CA . ASN A 1 98 ? 6.348 -3.294 6.240 1.00 77.25 98 ASN A CA 1
ATOM 772 C C . ASN A 1 98 ? 4.819 -3.510 6.337 1.00 77.25 98 ASN A C 1
ATOM 774 O O . ASN A 1 98 ? 4.050 -2.979 5.527 1.00 77.25 98 ASN A O 1
ATOM 778 N N . THR A 1 99 ? 4.360 -4.329 7.297 1.00 86.81 99 THR A N 1
ATOM 779 C CA . THR A 1 99 ? 2.931 -4.474 7.588 1.00 86.81 99 THR A CA 1
ATOM 780 C C . THR A 1 99 ? 2.402 -3.322 8.421 1.00 86.81 99 THR A C 1
ATOM 782 O O . THR A 1 99 ? 3.076 -2.779 9.295 1.00 86.81 99 THR A O 1
ATOM 785 N N . ILE A 1 100 ? 1.134 -2.993 8.183 1.00 88.94 100 ILE A N 1
ATOM 786 C CA . ILE A 1 100 ? 0.398 -2.011 8.971 1.00 88.94 100 ILE A CA 1
ATOM 787 C C . ILE A 1 100 ? -0.814 -2.709 9.574 1.00 88.94 100 ILE A C 1
ATOM 789 O O . ILE A 1 100 ? -1.680 -3.225 8.861 1.00 88.94 100 ILE A O 1
ATOM 793 N N . ARG A 1 101 ? -0.878 -2.740 10.901 1.00 92.00 101 ARG A N 1
ATOM 794 C CA . ARG A 1 101 ? -1.997 -3.296 11.658 1.00 92.00 101 ARG A CA 1
ATOM 795 C C . ARG A 1 101 ? -3.032 -2.224 11.935 1.00 92.00 101 ARG A C 1
ATOM 797 O O . ARG A 1 101 ? -2.696 -1.116 12.345 1.00 92.00 101 ARG A O 1
ATOM 804 N N . TRP A 1 102 ? -4.286 -2.606 11.768 1.00 93.62 102 TRP A N 1
ATOM 805 C CA . TRP A 1 102 ? -5.445 -1.767 12.008 1.00 93.62 102 TRP A CA 1
ATOM 806 C C . TRP A 1 102 ? -6.454 -2.495 12.891 1.00 93.62 102 TRP A C 1
ATOM 808 O O . TRP A 1 102 ? -6.672 -3.701 12.760 1.00 93.62 102 TRP A O 1
ATOM 818 N N . GLY A 1 103 ? -7.091 -1.738 13.773 1.00 93.88 103 GLY A N 1
ATOM 819 C CA . GLY A 1 103 ? -8.250 -2.159 14.543 1.00 93.88 103 GLY A CA 1
ATOM 820 C C . GLY A 1 103 ? -9.520 -1.594 13.929 1.00 93.88 103 GLY A C 1
ATOM 821 O O . GLY A 1 103 ? -9.595 -0.390 13.706 1.00 93.88 103 GLY A O 1
ATOM 822 N N . LEU A 1 104 ? -10.520 -2.434 13.670 1.00 91.94 104 LEU A N 1
ATOM 823 C CA . LEU A 1 104 ? -11.838 -2.021 13.188 1.00 91.94 104 LEU A CA 1
ATOM 824 C C . LEU A 1 104 ? -12.895 -2.314 14.258 1.00 91.94 104 LEU A C 1
ATOM 826 O O . LEU A 1 104 ? -12.930 -3.395 14.857 1.00 91.94 104 LEU A O 1
ATOM 830 N N . SER A 1 105 ? -13.775 -1.345 14.505 1.00 91.69 105 SER A N 1
ATOM 831 C CA . SER A 1 105 ? -14.878 -1.510 15.446 1.00 91.69 105 SER A CA 1
ATOM 832 C C . SER A 1 105 ? -15.979 -2.395 14.863 1.00 91.69 105 SER A C 1
ATOM 834 O O . SER A 1 105 ? -16.272 -2.380 13.667 1.00 91.69 105 SER A O 1
ATOM 836 N N . ARG A 1 106 ? -16.658 -3.154 15.728 1.00 84.56 106 ARG A N 1
ATOM 837 C CA . ARG A 1 106 ? -17.842 -3.929 15.323 1.00 84.56 106 ARG A CA 1
ATOM 838 C C . ARG A 1 106 ? -19.056 -3.034 15.074 1.00 84.56 106 ARG A C 1
ATOM 840 O O . ARG A 1 106 ? -19.868 -3.338 14.205 1.00 84.56 106 ARG A O 1
ATOM 847 N N . PHE A 1 107 ? -19.170 -1.933 15.810 1.00 84.38 107 PHE A N 1
ATOM 848 C CA . PHE A 1 107 ? -20.283 -0.980 15.769 1.00 84.38 107 PHE A CA 1
ATOM 849 C C . PHE A 1 107 ? -19.753 0.453 15.639 1.00 84.38 107 PHE A C 1
ATOM 851 O O . PHE A 1 107 ? -18.545 0.664 15.730 1.00 84.38 107 PHE A O 1
ATOM 858 N N . GLY A 1 108 ? -20.634 1.443 15.489 1.00 85.25 108 GLY A N 1
ATOM 859 C CA . GLY A 1 108 ? -20.265 2.866 15.397 1.00 85.25 108 GLY A CA 1
ATOM 860 C C . GLY A 1 108 ? -19.708 3.485 16.683 1.00 85.25 108 GLY A C 1
ATOM 861 O O . GLY A 1 108 ? -19.661 4.703 16.800 1.00 85.25 108 GLY A O 1
ATOM 862 N N . ASP A 1 109 ? -19.309 2.666 17.658 1.00 86.19 109 ASP A N 1
ATOM 863 C CA . ASP A 1 109 ? -18.719 3.115 18.912 1.00 86.19 109 ASP A CA 1
ATOM 864 C C . ASP A 1 109 ? -17.193 2.978 18.875 1.00 86.19 109 ASP A C 1
ATOM 866 O O . ASP A 1 109 ? -16.632 1.898 19.094 1.00 86.19 109 ASP A O 1
ATOM 870 N N . CYS A 1 110 ? -16.517 4.100 18.622 1.00 87.94 110 CYS A N 1
ATOM 871 C CA . CYS A 1 110 ? -15.059 4.159 18.619 1.00 87.94 110 CYS A CA 1
ATOM 872 C C . CYS A 1 110 ? -14.455 4.041 20.026 1.00 87.94 110 CYS A C 1
ATOM 874 O O . CYS A 1 110 ? -13.257 3.813 20.150 1.00 87.94 110 CYS A O 1
ATOM 876 N N . ARG A 1 111 ? -15.238 4.191 21.106 1.00 85.06 111 ARG A N 1
ATOM 877 C CA . ARG A 1 111 ? -14.702 4.200 22.480 1.00 85.06 111 ARG A CA 1
ATOM 878 C C . ARG A 1 111 ? -14.201 2.827 22.912 1.00 85.06 111 ARG A C 1
ATOM 880 O O . ARG A 1 111 ? -13.344 2.765 23.792 1.00 85.06 111 ARG A O 1
ATOM 887 N N . ASN A 1 112 ? -14.711 1.759 22.298 1.00 85.50 112 ASN A N 1
ATOM 888 C CA . ASN A 1 112 ? -14.305 0.376 22.568 1.00 85.50 112 ASN A CA 1
ATOM 889 C C . ASN A 1 112 ? -13.017 -0.027 21.836 1.00 85.50 112 ASN A C 1
ATOM 891 O O . ASN A 1 112 ? -12.466 -1.092 22.097 1.00 85.50 112 ASN A O 1
ATOM 895 N N . LEU A 1 113 ? -12.516 0.819 20.934 1.00 90.00 113 LEU A N 1
ATOM 896 C CA . LEU A 1 113 ? -11.218 0.648 20.299 1.00 90.00 113 LEU A CA 1
ATOM 897 C C . LEU A 1 113 ? -10.131 1.226 21.216 1.00 90.00 113 LEU A C 1
ATOM 899 O O . LEU A 1 113 ? -9.824 2.412 21.157 1.00 90.00 113 LEU A O 1
ATOM 903 N N . LYS A 1 114 ? -9.595 0.379 22.104 1.00 88.50 114 LYS A N 1
ATOM 904 C CA . LYS A 1 114 ? -8.550 0.751 23.078 1.00 88.50 114 LYS A CA 1
ATOM 905 C C . LYS A 1 114 ? -7.130 0.452 22.601 1.00 88.50 114 LYS A C 1
ATOM 907 O O . LYS A 1 114 ? -6.249 1.283 22.766 1.00 88.50 114 LYS A O 1
ATOM 912 N N . SER A 1 115 ? -6.922 -0.713 21.990 1.00 90.12 115 SER A N 1
ATOM 913 C CA . SER A 1 115 ? -5.642 -1.114 21.401 1.00 90.12 115 SER A CA 1
ATOM 914 C C . SER A 1 115 ? -5.854 -1.992 20.166 1.00 90.12 115 SER A C 1
ATOM 916 O O . SER A 1 115 ? -6.949 -2.528 19.947 1.00 90.12 115 SER A O 1
ATOM 918 N N . LEU A 1 116 ? -4.813 -2.166 19.349 1.00 90.56 116 LEU A N 1
ATOM 919 C CA . LEU A 1 116 ? -4.879 -3.006 18.147 1.00 90.56 116 LEU A CA 1
ATOM 920 C C . LEU A 1 116 ? -5.118 -4.482 18.493 1.00 90.56 116 LEU A C 1
ATOM 922 O O . LEU A 1 116 ? -5.842 -5.178 17.788 1.00 90.56 116 LEU A O 1
ATOM 926 N N . GLU A 1 117 ? -4.571 -4.955 19.607 1.00 87.44 117 GLU A N 1
ATOM 927 C CA . GLU A 1 117 ? -4.660 -6.339 20.081 1.00 87.44 117 GLU A CA 1
ATOM 928 C C . GLU A 1 117 ? -6.056 -6.669 20.608 1.00 87.44 117 GLU A C 1
ATOM 930 O O . GLU A 1 117 ? -6.551 -7.775 20.387 1.00 87.44 117 GLU A O 1
ATOM 935 N N . GLN A 1 118 ? -6.685 -5.701 21.278 1.00 87.38 118 GLN A N 1
ATOM 936 C CA . GLN A 1 118 ? -8.027 -5.815 21.852 1.00 87.38 118 GLN A CA 1
ATOM 937 C C . GLN A 1 118 ? -9.131 -5.414 20.865 1.00 87.38 118 GLN A C 1
ATOM 939 O O . GLN A 1 118 ? -10.316 -5.470 21.195 1.00 87.38 118 GLN A O 1
ATOM 944 N N . SER A 1 119 ? -8.764 -4.992 19.654 1.00 89.81 119 SER A N 1
ATOM 945 C CA . SER A 1 119 ? -9.734 -4.590 18.641 1.00 89.81 119 SER A CA 1
ATOM 946 C C . SER A 1 119 ? -10.647 -5.758 18.254 1.00 89.81 119 SER A C 1
ATOM 948 O O . SER A 1 119 ? -10.142 -6.850 17.982 1.00 89.81 119 SER A O 1
ATOM 950 N N . PRO A 1 120 ? -11.976 -5.544 18.150 1.00 88.50 120 PRO A N 1
ATOM 951 C CA . PRO A 1 120 ? -12.917 -6.599 17.771 1.00 88.50 120 PRO A CA 1
ATOM 952 C C . PRO A 1 120 ? -12.578 -7.257 16.432 1.00 88.50 120 PRO A C 1
ATOM 954 O O . PRO A 1 120 ? -12.714 -8.467 16.269 1.00 88.50 120 PRO A O 1
ATOM 957 N N . ILE A 1 121 ? -12.131 -6.451 15.468 1.00 87.94 121 ILE A N 1
ATOM 958 C CA . ILE A 1 121 ? -11.653 -6.909 14.169 1.00 87.94 121 ILE A CA 1
ATOM 959 C C . ILE A 1 121 ? -10.229 -6.388 14.008 1.00 87.94 121 ILE A C 1
ATOM 961 O O . ILE A 1 121 ? -9.974 -5.193 14.154 1.00 87.94 121 ILE A O 1
ATOM 965 N N . ARG A 1 122 ? -9.303 -7.297 13.706 1.00 90.88 122 ARG A N 1
ATOM 966 C CA . ARG A 1 122 ? -7.876 -7.010 13.545 1.00 90.88 122 ARG A CA 1
ATOM 967 C C . ARG A 1 122 ? -7.502 -7.241 12.097 1.00 90.88 122 ARG A C 1
ATOM 969 O O . ARG A 1 122 ? -7.747 -8.321 11.562 1.00 90.88 122 ARG A O 1
ATOM 976 N N . ILE A 1 123 ? -6.933 -6.224 11.475 1.00 91.62 123 ILE A N 1
ATOM 977 C CA . ILE A 1 123 ? -6.578 -6.226 10.062 1.00 91.62 123 ILE A CA 1
ATOM 978 C C . ILE A 1 123 ? -5.067 -6.057 9.981 1.00 91.62 123 ILE A C 1
ATOM 980 O O . ILE A 1 123 ? -4.501 -5.191 10.641 1.00 91.62 123 ILE A O 1
ATOM 984 N N . VAL A 1 124 ? -4.418 -6.883 9.169 1.00 91.12 124 VAL A N 1
ATOM 985 C CA . VAL A 1 124 ? -2.999 -6.740 8.839 1.00 91.12 124 VAL A CA 1
ATOM 986 C C . VAL A 1 124 ? -2.927 -6.445 7.353 1.00 91.12 124 VAL A C 1
ATOM 988 O O . VAL A 1 124 ? -3.346 -7.266 6.539 1.00 91.12 124 VAL A O 1
ATOM 991 N N . LEU A 1 125 ? -2.443 -5.258 7.006 1.00 89.88 125 LEU A N 1
ATOM 992 C CA . LEU A 1 125 ? -2.322 -4.810 5.627 1.00 89.88 125 LEU A CA 1
ATOM 993 C C . LEU A 1 125 ? -0.867 -4.879 5.183 1.00 89.88 125 LEU A C 1
ATOM 995 O O . LEU A 1 125 ? 0.043 -4.517 5.929 1.00 89.88 125 LEU A O 1
ATOM 999 N N . ARG A 1 126 ? -0.672 -5.306 3.937 1.00 89.44 126 ARG A N 1
ATOM 1000 C CA . ARG A 1 126 ? 0.588 -5.197 3.201 1.00 89.44 126 ARG A CA 1
ATOM 1001 C C . ARG A 1 126 ? 0.324 -4.392 1.945 1.00 89.44 126 ARG A C 1
ATOM 1003 O O . ARG A 1 126 ? -0.690 -4.598 1.280 1.00 89.44 126 ARG A O 1
ATOM 1010 N N . ARG A 1 127 ? 1.228 -3.469 1.630 1.00 88.56 127 ARG A N 1
ATOM 1011 C CA . ARG A 1 127 ? 1.164 -2.721 0.375 1.00 88.56 127 ARG A CA 1
ATOM 1012 C C . ARG A 1 127 ? 1.464 -3.691 -0.767 1.00 88.56 127 ARG A C 1
ATOM 1014 O O . ARG A 1 127 ? 2.419 -4.457 -0.692 1.00 88.56 127 ARG A O 1
ATOM 1021 N N . VAL A 1 128 ? 0.639 -3.666 -1.806 1.00 88.62 128 VAL A N 1
ATOM 1022 C CA . VAL A 1 128 ? 0.812 -4.498 -3.002 1.00 88.62 128 VAL A CA 1
ATOM 1023 C C . VAL A 1 128 ? 0.954 -3.605 -4.224 1.00 88.62 128 VAL A C 1
ATOM 1025 O O . VAL A 1 128 ? 0.419 -2.495 -4.257 1.00 88.62 128 VAL A O 1
ATOM 1028 N N . ALA A 1 129 ? 1.711 -4.062 -5.217 1.00 86.38 129 ALA A N 1
ATOM 1029 C CA . ALA A 1 129 ? 1.769 -3.373 -6.496 1.00 86.38 129 ALA A CA 1
ATOM 1030 C C . ALA A 1 129 ? 0.382 -3.417 -7.172 1.00 86.38 129 ALA A C 1
ATOM 1032 O O . ALA A 1 129 ? -0.325 -4.425 -7.046 1.00 86.38 129 ALA A O 1
ATOM 1033 N N . PRO A 1 130 ? -0.026 -2.353 -7.883 1.00 86.69 130 PRO A N 1
ATOM 1034 C CA . PRO A 1 130 ? -1.264 -2.349 -8.645 1.00 86.69 130 PRO A CA 1
ATOM 1035 C C . PRO A 1 130 ? -1.244 -3.469 -9.689 1.00 86.69 130 PRO A C 1
ATOM 1037 O O . PRO A 1 130 ? -0.234 -3.712 -10.352 1.00 86.69 130 PRO A O 1
ATOM 1040 N N . LYS A 1 131 ? -2.381 -4.150 -9.854 1.00 84.44 131 LYS A N 1
ATOM 1041 C CA . LYS A 1 131 ? -2.549 -5.176 -10.889 1.00 84.44 131 LYS A CA 1
ATOM 1042 C C . LYS A 1 131 ? -2.666 -4.481 -12.246 1.00 84.44 131 LYS A C 1
ATOM 1044 O O . LYS A 1 131 ? -3.728 -3.979 -12.597 1.00 84.44 131 LYS A O 1
ATOM 1049 N N . THR A 1 132 ? -1.570 -4.422 -12.995 1.00 87.06 132 THR A N 1
ATOM 1050 C CA . THR A 1 132 ? -1.513 -3.754 -14.301 1.00 87.06 132 THR A CA 1
ATOM 1051 C C . THR A 1 132 ? -0.637 -4.522 -15.284 1.00 87.06 132 THR A C 1
ATOM 1053 O O . THR A 1 132 ? 0.314 -5.189 -14.891 1.00 87.06 132 THR A O 1
ATOM 1056 N N . THR A 1 133 ? -0.930 -4.418 -16.580 1.00 89.75 133 THR A N 1
ATOM 1057 C CA . THR A 1 133 ? -0.098 -5.002 -17.644 1.00 89.75 133 THR A CA 1
ATOM 1058 C C . THR A 1 133 ? 1.212 -4.244 -17.843 1.00 89.75 133 THR A C 1
ATOM 1060 O O . THR A 1 133 ? 2.132 -4.766 -18.461 1.00 89.75 133 THR A O 1
ATOM 1063 N N . PHE A 1 134 ? 1.328 -3.025 -17.306 1.00 90.75 134 PHE A N 1
ATOM 1064 C CA . PHE A 1 134 ? 2.532 -2.198 -17.418 1.00 90.75 134 PHE A CA 1
ATOM 1065 C C . PHE A 1 134 ? 3.703 -2.682 -16.550 1.00 90.75 134 PHE A C 1
ATOM 1067 O O . PHE A 1 134 ? 4.767 -2.074 -16.594 1.00 90.75 134 PHE A O 1
ATOM 1074 N N . THR A 1 135 ? 3.533 -3.764 -15.785 1.00 89.00 135 THR A N 1
ATOM 1075 C CA . THR A 1 135 ? 4.634 -4.493 -15.133 1.00 89.00 135 THR A CA 1
ATOM 1076 C C . THR A 1 135 ? 5.209 -5.603 -16.016 1.00 89.00 135 THR A C 1
ATOM 1078 O O . THR A 1 135 ? 6.114 -6.311 -15.592 1.00 89.00 135 THR A O 1
ATOM 1081 N N . ILE A 1 136 ? 4.674 -5.812 -17.225 1.00 94.06 136 ILE A N 1
ATOM 1082 C CA . ILE A 1 136 ? 5.190 -6.800 -18.176 1.00 94.06 136 ILE A CA 1
ATOM 1083 C C . ILE A 1 136 ? 6.154 -6.086 -19.135 1.00 94.06 136 ILE A C 1
ATOM 1085 O O . ILE A 1 136 ? 5.705 -5.247 -19.924 1.00 94.06 136 ILE A O 1
ATOM 1089 N N . PRO A 1 137 ? 7.458 -6.410 -19.110 1.00 94.88 137 PRO A N 1
ATOM 1090 C CA . PRO A 1 137 ? 8.448 -5.711 -19.915 1.00 94.88 137 PRO A CA 1
ATOM 1091 C C . PRO A 1 137 ? 8.278 -5.987 -21.409 1.00 94.88 137 PRO A C 1
ATOM 1093 O O . PRO A 1 137 ? 7.936 -7.094 -21.821 1.00 94.88 137 PRO A O 1
ATOM 1096 N N . GLN A 1 138 ? 8.554 -4.966 -22.216 1.00 95.44 138 GLN A N 1
ATOM 1097 C CA . GLN A 1 138 ? 8.506 -4.996 -23.684 1.00 95.44 138 GLN A CA 1
ATOM 1098 C C . GLN A 1 138 ? 9.874 -4.680 -24.317 1.00 95.44 138 GLN A C 1
ATOM 1100 O O . GLN A 1 138 ? 10.030 -4.688 -25.536 1.00 95.44 138 GLN A O 1
ATOM 1105 N N . CYS A 1 139 ? 10.877 -4.384 -23.492 1.00 93.88 139 CYS A N 1
ATOM 1106 C CA . CYS A 1 139 ? 12.262 -4.188 -23.896 1.00 93.88 139 CYS A CA 1
ATOM 1107 C C . CYS A 1 139 ? 13.218 -4.635 -22.791 1.00 93.88 139 CYS A C 1
ATOM 1109 O O . CYS A 1 139 ? 12.793 -4.999 -21.693 1.00 93.88 139 CYS A O 1
ATOM 1111 N N . THR A 1 140 ? 14.514 -4.596 -23.093 1.00 93.12 140 THR A N 1
ATOM 1112 C CA . THR A 1 140 ? 15.580 -4.914 -22.146 1.00 93.12 140 THR A CA 1
ATOM 1113 C C . THR A 1 140 ? 16.523 -3.733 -21.958 1.00 93.12 140 THR A C 1
ATOM 1115 O O . THR A 1 140 ? 16.832 -3.024 -22.916 1.00 93.12 140 THR A O 1
ATOM 1118 N N . PHE A 1 141 ? 17.017 -3.549 -20.739 1.00 90.69 141 PHE A N 1
ATOM 1119 C CA . PHE A 1 141 ? 18.094 -2.624 -20.417 1.00 90.69 141 PHE A CA 1
ATOM 1120 C C . PHE A 1 141 ? 19.461 -3.176 -20.859 1.00 90.69 141 PHE A C 1
ATOM 1122 O O . PHE A 1 141 ? 19.625 -4.388 -21.029 1.00 90.69 141 PHE A O 1
ATOM 1129 N N . PRO A 1 142 ? 20.476 -2.311 -21.040 1.00 88.25 142 PRO A N 1
ATOM 1130 C CA . PRO A 1 142 ? 21.834 -2.755 -21.322 1.00 88.25 142 PRO A CA 1
ATOM 1131 C C . PRO A 1 142 ? 22.423 -3.560 -20.161 1.00 88.25 142 PRO A C 1
ATOM 1133 O O . PRO A 1 142 ? 22.370 -3.134 -19.006 1.00 88.25 142 PRO A O 1
ATOM 1136 N N . ARG A 1 143 ? 23.097 -4.672 -20.482 1.00 83.56 143 ARG A N 1
ATOM 1137 C CA . ARG A 1 143 ? 23.748 -5.551 -19.490 1.00 83.56 143 ARG A CA 1
ATOM 1138 C C . ARG A 1 143 ? 24.766 -4.838 -18.600 1.00 83.56 143 ARG A C 1
ATOM 1140 O O . ARG A 1 143 ? 24.970 -5.232 -17.463 1.00 83.56 143 ARG A O 1
ATOM 1147 N N . ASN A 1 144 ? 25.370 -3.756 -19.081 1.00 83.06 144 ASN A N 1
ATOM 1148 C CA . ASN A 1 144 ? 26.365 -2.999 -18.317 1.00 83.06 144 ASN A CA 1
ATOM 1149 C C . ASN A 1 144 ? 25.777 -2.249 -17.108 1.00 83.06 144 ASN A C 1
ATOM 1151 O O . ASN A 1 144 ? 26.528 -1.659 -16.341 1.00 83.06 144 ASN A O 1
ATOM 1155 N N . MET A 1 145 ? 24.452 -2.236 -16.947 1.00 79.12 145 MET A N 1
ATOM 1156 C CA . MET A 1 145 ? 23.775 -1.576 -15.830 1.00 79.12 145 MET A CA 1
ATOM 1157 C C . MET A 1 145 ? 23.177 -2.547 -14.818 1.00 79.12 145 MET A C 1
ATOM 1159 O O . MET A 1 145 ? 22.770 -2.123 -13.736 1.00 79.12 145 MET A O 1
ATOM 1163 N N . THR A 1 146 ? 23.103 -3.836 -15.153 1.00 87.19 146 THR A N 1
ATOM 1164 C CA . THR A 1 146 ? 22.549 -4.830 -14.238 1.00 87.19 146 THR A CA 1
ATOM 1165 C C . THR A 1 146 ? 23.437 -4.971 -13.015 1.00 87.19 146 THR A C 1
ATOM 1167 O O . THR A 1 146 ? 24.659 -5.030 -13.138 1.00 87.19 146 THR A O 1
ATOM 1170 N N . GLY A 1 147 ? 22.824 -5.042 -11.841 1.00 87.88 147 GLY A N 1
ATOM 1171 C CA . GLY A 1 147 ? 23.543 -5.125 -10.582 1.00 87.88 147 GLY A CA 1
ATOM 1172 C C . GLY A 1 147 ? 22.779 -4.487 -9.433 1.00 87.88 147 GLY A C 1
ATOM 1173 O O . GLY A 1 147 ? 21.631 -4.058 -9.565 1.00 87.88 147 GLY A O 1
ATOM 1174 N N . THR A 1 148 ? 23.440 -4.445 -8.286 1.00 88.12 148 THR A N 1
ATOM 1175 C CA . THR A 1 148 ? 22.968 -3.751 -7.090 1.00 88.12 148 THR A CA 1
ATOM 1176 C C . THR A 1 148 ? 23.724 -2.444 -6.940 1.00 88.12 148 THR A C 1
ATOM 1178 O O . THR A 1 148 ? 24.953 -2.429 -6.936 1.00 88.12 148 THR A O 1
ATOM 1181 N N . TRP A 1 149 ? 22.980 -1.367 -6.775 1.00 84.75 149 TRP A N 1
ATOM 1182 C CA . TRP A 1 149 ? 23.461 -0.004 -6.667 1.00 84.75 149 TRP A CA 1
ATOM 1183 C C . TRP A 1 149 ? 22.880 0.638 -5.409 1.00 84.75 149 TRP A C 1
ATOM 1185 O O . TRP A 1 149 ? 21.929 0.143 -4.802 1.00 84.75 149 TRP A O 1
ATOM 1195 N N . PHE A 1 150 ? 23.434 1.776 -5.021 1.00 81.38 150 PHE A N 1
ATOM 1196 C CA . PHE A 1 150 ? 22.882 2.607 -3.962 1.00 81.38 150 PHE A CA 1
ATOM 1197 C C . PHE A 1 150 ? 22.970 4.068 -4.382 1.00 81.38 150 PHE A C 1
ATOM 1199 O O . PHE A 1 150 ? 23.876 4.469 -5.115 1.00 81.38 150 PHE A O 1
ATOM 1206 N N . THR A 1 151 ? 22.011 4.873 -3.942 1.00 76.38 151 THR A N 1
ATOM 1207 C CA . THR A 1 151 ? 22.033 6.312 -4.202 1.00 76.38 151 THR A CA 1
ATOM 1208 C C . THR A 1 151 ? 22.917 7.012 -3.174 1.00 76.38 151 THR A C 1
ATOM 1210 O O . THR A 1 151 ? 22.772 6.808 -1.969 1.00 76.38 151 THR A O 1
ATOM 1213 N N . GLN A 1 152 ? 23.843 7.850 -3.643 1.00 59.25 152 GLN A N 1
ATOM 1214 C CA . GLN A 1 152 ? 24.684 8.665 -2.772 1.00 59.25 152 GLN A CA 1
ATOM 1215 C C . GLN A 1 152 ? 23.916 9.929 -2.365 1.00 59.25 152 GLN A C 1
ATOM 1217 O O . GLN A 1 152 ? 23.673 10.818 -3.176 1.00 59.25 152 GLN A O 1
ATOM 1222 N N . GLY A 1 153 ? 23.493 9.999 -1.103 1.00 58.84 153 GLY A N 1
ATOM 1223 C CA . GLY A 1 153 ? 22.824 11.175 -0.552 1.00 58.84 153 GLY A CA 1
ATOM 1224 C C . GLY A 1 153 ? 21.957 10.843 0.656 1.00 58.84 153 GLY A C 1
ATOM 1225 O O . GLY A 1 153 ? 21.134 9.935 0.614 1.00 58.84 153 GLY A O 1
ATOM 1226 N N . ILE A 1 154 ? 22.102 11.626 1.727 1.00 53.47 154 ILE A N 1
ATOM 1227 C CA . ILE A 1 154 ? 21.380 11.446 3.003 1.00 53.47 154 ILE A CA 1
ATOM 1228 C C . ILE A 1 154 ? 19.851 11.553 2.808 1.00 53.47 154 ILE A C 1
ATOM 1230 O O . ILE A 1 154 ? 19.082 10.986 3.573 1.00 53.47 154 ILE A O 1
ATOM 1234 N N . GLN A 1 155 ? 19.414 12.259 1.759 1.00 55.84 155 GLN A N 1
ATOM 1235 C CA . GLN A 1 155 ? 18.005 12.510 1.433 1.00 55.84 155 GLN A CA 1
ATOM 1236 C C . GLN A 1 155 ? 17.286 11.292 0.827 1.00 55.84 155 GLN A C 1
ATOM 1238 O O . GLN A 1 155 ? 16.065 11.210 0.897 1.00 55.84 155 GLN A O 1
ATOM 1243 N N . PHE A 1 156 ? 18.023 10.349 0.231 1.00 62.81 156 PHE A N 1
ATOM 1244 C CA . PHE A 1 156 ? 17.454 9.173 -0.426 1.00 62.81 156 PHE A CA 1
ATOM 1245 C C . PHE A 1 156 ? 18.344 7.972 -0.117 1.00 62.81 156 PHE A C 1
ATOM 1247 O O . PHE A 1 156 ? 19.165 7.572 -0.938 1.00 62.81 156 PHE A O 1
ATOM 1254 N N . ALA A 1 157 ? 18.214 7.396 1.077 1.00 74.12 157 ALA A N 1
ATOM 1255 C CA . ALA A 1 157 ? 18.862 6.129 1.407 1.00 74.12 157 ALA A CA 1
ATOM 1256 C C . ALA A 1 157 ? 18.142 4.989 0.663 1.00 74.12 157 ALA A C 1
ATOM 1258 O O . ALA A 1 157 ? 17.255 4.333 1.215 1.00 74.12 157 ALA A O 1
ATOM 1259 N N . SER A 1 158 ? 18.477 4.806 -0.619 1.00 83.19 158 SER A N 1
ATOM 1260 C CA . SER A 1 158 ? 17.826 3.831 -1.496 1.00 83.19 158 SER A CA 1
ATOM 1261 C C . SER A 1 158 ? 18.797 2.746 -1.925 1.00 83.19 158 SER A C 1
ATOM 1263 O O . SER A 1 158 ? 19.871 3.033 -2.456 1.00 83.19 158 SER A O 1
ATOM 1265 N N . ASN A 1 159 ? 18.383 1.497 -1.739 1.00 87.62 159 ASN A N 1
ATOM 1266 C CA . ASN A 1 159 ? 19.001 0.359 -2.403 1.00 87.62 159 ASN A CA 1
ATOM 1267 C C . ASN A 1 159 ? 18.310 0.174 -3.757 1.00 87.62 159 ASN A C 1
ATOM 1269 O O . ASN A 1 159 ? 17.080 0.215 -3.832 1.00 87.62 159 ASN A O 1
ATOM 1273 N N . VAL A 1 160 ? 19.096 0.026 -4.817 1.00 89.62 160 VAL A N 1
ATOM 1274 C CA . VAL A 1 160 ? 18.603 -0.052 -6.188 1.00 89.62 160 VAL A CA 1
ATOM 1275 C C . VAL A 1 160 ? 19.061 -1.361 -6.802 1.00 89.62 160 VAL A C 1
ATOM 1277 O O . VAL A 1 160 ? 20.252 -1.632 -6.896 1.00 89.62 160 VAL A O 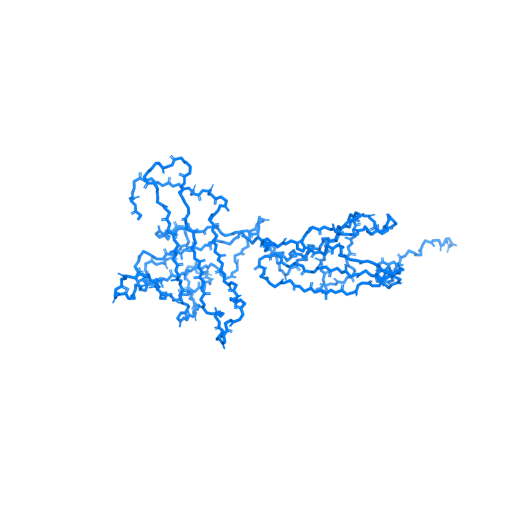1
ATOM 1280 N N . TRP A 1 161 ? 18.122 -2.169 -7.266 1.00 91.69 161 TRP A N 1
ATOM 1281 C CA . TRP A 1 161 ? 18.412 -3.395 -7.991 1.00 91.69 161 TRP A CA 1
ATOM 1282 C C . TRP A 1 161 ? 17.991 -3.251 -9.446 1.00 91.69 161 TRP A C 1
ATOM 1284 O O . TRP A 1 161 ? 16.845 -2.919 -9.741 1.00 91.69 161 TRP A O 1
ATOM 1294 N N . ILE A 1 162 ? 18.925 -3.496 -10.357 1.00 91.50 162 ILE A N 1
ATOM 1295 C CA . ILE A 1 162 ? 18.700 -3.417 -11.796 1.00 91.50 162 ILE A CA 1
ATOM 1296 C C . ILE A 1 162 ? 18.895 -4.808 -12.379 1.00 91.50 162 ILE A C 1
ATOM 1298 O O . ILE A 1 162 ? 19.971 -5.396 -12.251 1.00 91.50 162 ILE A O 1
ATOM 1302 N N . ASN A 1 163 ? 17.869 -5.316 -13.053 1.00 91.94 163 ASN A N 1
ATOM 1303 C CA . ASN A 1 163 ? 17.979 -6.495 -13.904 1.00 91.94 163 ASN A CA 1
ATOM 1304 C C . ASN A 1 163 ? 17.779 -6.102 -15.377 1.00 91.94 163 ASN A C 1
ATOM 1306 O O . ASN A 1 163 ? 17.621 -4.927 -15.705 1.00 91.94 163 ASN A O 1
ATOM 1310 N N . ASP A 1 164 ? 17.763 -7.085 -16.276 1.00 92.56 164 ASP A N 1
ATOM 1311 C CA . ASP A 1 164 ? 17.645 -6.836 -17.717 1.00 92.56 164 ASP A CA 1
ATOM 1312 C C . ASP A 1 164 ? 16.336 -6.144 -18.134 1.00 92.56 164 ASP A C 1
ATOM 1314 O O . ASP A 1 164 ? 16.226 -5.713 -19.270 1.00 92.56 164 ASP A O 1
ATOM 1318 N N . THR A 1 165 ? 15.315 -6.049 -17.283 1.00 93.56 165 THR A N 1
ATOM 1319 C CA . THR A 1 165 ? 13.960 -5.591 -17.664 1.00 93.56 165 THR A CA 1
ATOM 1320 C C . THR A 1 165 ? 13.310 -4.623 -16.675 1.00 93.56 165 THR A C 1
ATOM 1322 O O . THR A 1 165 ? 12.369 -3.912 -17.033 1.00 93.56 165 THR A O 1
ATOM 1325 N N . HIS A 1 166 ? 13.813 -4.574 -15.446 1.00 93.38 166 HIS A N 1
ATOM 1326 C CA . HIS A 1 166 ? 13.260 -3.862 -14.310 1.00 93.38 166 HIS A CA 1
ATOM 1327 C C . HIS A 1 166 ? 14.358 -3.138 -13.534 1.00 93.38 166 HIS A C 1
ATOM 1329 O O . HIS A 1 166 ? 15.477 -3.631 -13.382 1.00 93.38 166 HIS A O 1
ATOM 1335 N N . ILE A 1 167 ? 13.988 -1.990 -12.979 1.00 92.44 167 ILE A N 1
ATOM 1336 C CA . ILE A 1 167 ? 14.760 -1.285 -11.960 1.00 92.44 167 ILE A CA 1
ATOM 1337 C C . ILE A 1 167 ? 13.883 -1.188 -10.715 1.00 92.44 167 ILE A C 1
ATOM 1339 O O . ILE A 1 167 ? 12.780 -0.648 -10.769 1.00 92.44 167 ILE A O 1
ATOM 1343 N N . HIS A 1 168 ? 14.361 -1.697 -9.590 1.00 92.88 168 HIS A N 1
ATOM 1344 C CA . HIS A 1 168 ? 13.673 -1.670 -8.305 1.00 92.88 168 HIS A CA 1
ATOM 1345 C C . HIS A 1 168 ? 14.415 -0.753 -7.348 1.00 92.88 168 HIS A C 1
ATOM 1347 O O . HIS A 1 168 ? 15.597 -0.946 -7.088 1.00 92.88 168 HIS A O 1
ATOM 1353 N N . TYR A 1 169 ? 13.714 0.236 -6.816 1.00 90.88 169 TYR A N 1
ATOM 1354 C CA . TYR A 1 169 ? 14.187 1.089 -5.739 1.00 90.88 169 TYR A CA 1
ATOM 1355 C C . TYR A 1 169 ? 13.498 0.672 -4.450 1.00 90.88 169 TYR A C 1
ATOM 1357 O O . TYR A 1 169 ? 12.269 0.602 -4.397 1.00 90.88 169 TYR A O 1
ATOM 1365 N N . LYS A 1 170 ? 14.287 0.469 -3.399 1.00 90.00 170 LYS A N 1
ATOM 1366 C CA . LYS A 1 170 ? 13.817 0.354 -2.022 1.00 90.00 170 LYS A CA 1
ATOM 1367 C C . LYS A 1 170 ? 14.380 1.522 -1.223 1.00 90.00 170 LYS A C 1
ATOM 1369 O O . LYS A 1 170 ? 15.543 1.497 -0.821 1.00 90.00 170 LYS A O 1
ATOM 1374 N N . THR A 1 171 ? 13.558 2.546 -1.025 1.00 87.25 171 THR A N 1
ATOM 1375 C CA . THR A 1 171 ? 13.933 3.803 -0.369 1.00 87.25 171 THR A CA 1
ATOM 1376 C C . THR A 1 171 ? 13.453 3.802 1.074 1.00 87.25 171 THR A C 1
ATOM 1378 O O . THR A 1 171 ? 12.274 3.577 1.340 1.00 87.25 171 THR A O 1
ATOM 1381 N N . MET A 1 172 ? 14.356 4.057 2.020 1.00 83.62 172 MET A N 1
ATOM 1382 C CA . MET A 1 172 ? 13.994 4.218 3.428 1.00 83.62 172 MET A CA 1
ATOM 1383 C C . MET A 1 172 ? 13.402 5.614 3.656 1.00 83.62 172 MET A C 1
ATOM 1385 O O . MET A 1 172 ? 14.101 6.611 3.489 1.00 83.62 172 MET A O 1
ATOM 1389 N N . MET A 1 173 ? 12.123 5.682 4.032 1.00 80.94 173 MET A N 1
ATOM 1390 C CA . MET A 1 173 ? 11.406 6.942 4.287 1.00 80.94 173 MET A CA 1
ATOM 1391 C C . MET A 1 173 ? 11.519 7.362 5.754 1.00 80.94 173 MET A C 1
ATOM 1393 O O . MET A 1 173 ? 11.695 8.535 6.074 1.00 80.94 173 MET A O 1
ATOM 1397 N N . SER A 1 174 ? 11.436 6.387 6.657 1.00 76.12 174 SER A N 1
ATOM 1398 C CA . SER A 1 174 ? 11.682 6.549 8.089 1.00 76.12 174 SER A CA 1
ATOM 1399 C C . SER A 1 174 ? 12.211 5.234 8.664 1.00 76.12 174 SER A C 1
ATOM 1401 O O . SER A 1 174 ? 12.413 4.265 7.926 1.00 76.12 174 SER A O 1
ATOM 1403 N N . GLN A 1 175 ? 12.478 5.181 9.969 1.00 72.62 175 GLN A N 1
ATOM 1404 C CA . GLN A 1 175 ? 12.915 3.944 10.611 1.00 72.62 175 GLN A CA 1
ATOM 1405 C C . GLN A 1 175 ? 11.879 2.837 10.338 1.00 72.62 175 GLN A C 1
ATOM 1407 O O . GLN A 1 175 ? 10.710 3.010 10.643 1.00 72.62 175 GLN A O 1
ATOM 1412 N N . PHE A 1 176 ? 12.279 1.719 9.728 1.00 72.12 176 PHE A N 1
ATOM 1413 C CA . PHE A 1 176 ? 11.385 0.600 9.380 1.00 72.12 176 PHE A CA 1
ATOM 1414 C C . PHE A 1 176 ? 10.201 0.917 8.433 1.00 72.12 176 PHE A C 1
ATOM 1416 O O . PHE A 1 176 ? 9.309 0.082 8.306 1.00 72.12 176 PHE A O 1
ATOM 1423 N N . ASP A 1 177 ? 10.180 2.065 7.743 1.00 79.12 177 ASP A N 1
ATOM 1424 C CA . ASP A 1 177 ? 9.212 2.347 6.668 1.00 79.12 177 ASP A CA 1
ATOM 1425 C C . ASP A 1 177 ? 9.952 2.530 5.345 1.00 79.12 177 ASP A C 1
ATOM 1427 O O . ASP A 1 177 ? 10.845 3.377 5.210 1.00 79.12 177 ASP A O 1
ATOM 1431 N N . TYR A 1 178 ? 9.572 1.713 4.368 1.00 84.81 178 TYR A N 1
ATOM 1432 C CA . TYR A 1 178 ? 10.225 1.647 3.069 1.00 84.81 178 TYR A CA 1
ATOM 1433 C C . TYR A 1 178 ? 9.206 1.872 1.956 1.00 84.81 178 TYR A C 1
ATOM 1435 O O . TYR A 1 178 ? 8.162 1.212 1.911 1.00 84.81 178 TYR A O 1
ATOM 1443 N N . GLU A 1 179 ? 9.547 2.764 1.029 1.00 88.44 179 GLU A N 1
ATOM 1444 C CA . GLU A 1 179 ? 8.840 2.923 -0.236 1.00 88.44 179 GLU A CA 1
ATOM 1445 C C . GLU A 1 179 ? 9.537 2.072 -1.301 1.00 88.44 179 GLU A C 1
ATOM 1447 O O . GLU A 1 179 ? 10.739 2.202 -1.547 1.00 88.44 179 GLU A O 1
ATOM 1452 N N . GLU A 1 180 ? 8.773 1.183 -1.931 1.00 91.50 180 GLU A N 1
ATOM 1453 C CA . GLU A 1 180 ? 9.252 0.363 -3.036 1.00 91.50 180 GLU A CA 1
ATOM 1454 C C . GLU A 1 180 ? 8.707 0.895 -4.358 1.00 91.50 180 GLU A C 1
ATOM 1456 O O . GLU A 1 180 ? 7.494 1.026 -4.545 1.00 91.50 180 GLU A O 1
ATOM 1461 N N . THR A 1 181 ? 9.610 1.186 -5.289 1.00 92.25 181 THR A N 1
ATOM 1462 C CA . THR A 1 181 ? 9.274 1.674 -6.626 1.00 92.25 181 THR A CA 1
ATOM 1463 C C . THR A 1 181 ? 9.869 0.754 -7.675 1.00 92.25 181 THR A C 1
ATOM 1465 O O . THR A 1 181 ? 11.062 0.469 -7.665 1.00 92.25 181 THR A O 1
ATOM 1468 N N . TRP A 1 182 ? 9.038 0.328 -8.614 1.00 93.56 182 TRP A N 1
ATOM 1469 C CA . TRP A 1 182 ? 9.412 -0.503 -9.744 1.00 93.56 182 TRP A CA 1
ATOM 1470 C C . TRP A 1 182 ? 9.340 0.307 -11.028 1.00 93.56 182 TRP A C 1
ATOM 1472 O O . TRP A 1 182 ? 8.337 0.969 -11.304 1.00 93.56 182 TRP A O 1
ATOM 1482 N N . PHE A 1 183 ? 10.393 0.220 -11.827 1.00 93.94 183 PHE A N 1
ATOM 1483 C CA . PHE A 1 183 ? 10.410 0.694 -13.196 1.00 93.94 183 PHE A CA 1
ATOM 1484 C C . PHE A 1 183 ? 10.490 -0.494 -14.138 1.00 93.94 183 PHE A C 1
ATOM 1486 O O . PHE A 1 183 ? 11.369 -1.333 -13.967 1.00 93.94 183 PHE A O 1
ATOM 1493 N N . THR A 1 184 ? 9.613 -0.554 -15.135 1.00 95.44 184 THR A N 1
ATOM 1494 C CA . THR A 1 184 ? 9.596 -1.645 -16.123 1.00 95.44 184 THR A CA 1
ATOM 1495 C C . THR A 1 184 ? 9.873 -1.090 -17.513 1.00 95.44 184 THR A C 1
ATOM 1497 O O . THR A 1 184 ? 9.296 -0.072 -17.896 1.00 95.44 184 THR A O 1
ATOM 1500 N N . CYS A 1 185 ? 10.752 -1.740 -18.277 1.00 94.75 185 CYS A N 1
ATOM 1501 C CA . CYS A 1 185 ? 11.093 -1.322 -19.639 1.00 94.75 185 CYS A CA 1
ATOM 1502 C C . CYS A 1 185 ? 9.899 -1.513 -20.592 1.00 94.75 185 CYS A C 1
ATOM 1504 O O . CYS A 1 185 ? 9.456 -2.641 -20.811 1.00 94.75 185 CYS A O 1
ATOM 1506 N N . MET A 1 186 ? 9.405 -0.423 -21.189 1.00 96.06 186 MET A N 1
ATOM 1507 C CA . MET A 1 186 ? 8.259 -0.435 -22.114 1.00 96.06 186 MET A CA 1
ATOM 1508 C C . MET A 1 186 ? 8.662 -0.217 -23.576 1.00 96.06 186 MET A C 1
ATOM 1510 O O . MET A 1 186 ? 8.078 -0.804 -24.477 1.00 96.06 186 MET A O 1
ATOM 1514 N N . ALA A 1 187 ? 9.635 0.650 -23.836 1.00 94.25 187 ALA A N 1
ATOM 1515 C CA . ALA A 1 187 ? 10.221 0.831 -25.161 1.00 94.25 187 ALA A CA 1
ATOM 1516 C C . ALA A 1 187 ? 11.606 1.470 -25.029 1.00 94.25 187 ALA A C 1
ATOM 1518 O O . ALA A 1 187 ? 11.923 2.068 -24.000 1.00 94.25 187 ALA A O 1
ATOM 1519 N N . HIS A 1 188 ? 12.417 1.396 -26.082 1.00 92.81 188 HIS A N 1
ATOM 1520 C CA . HIS A 1 188 ? 13.686 2.114 -26.136 1.00 92.81 188 HIS A CA 1
ATOM 1521 C C . HIS A 1 188 ? 13.940 2.682 -27.531 1.00 92.81 188 HIS A C 1
ATOM 1523 O O . HIS A 1 188 ? 13.463 2.145 -28.532 1.00 92.81 188 HIS A O 1
ATOM 1529 N N . LEU A 1 189 ? 14.684 3.783 -27.567 1.00 92.06 189 LEU A N 1
ATOM 1530 C CA . LEU A 1 189 ? 15.233 4.386 -28.771 1.00 92.06 189 LEU A CA 1
ATOM 1531 C C . LEU A 1 189 ? 16.637 4.892 -28.435 1.00 92.06 189 LEU A C 1
ATOM 1533 O O . LEU A 1 189 ? 16.791 5.824 -27.640 1.00 92.06 189 LEU A O 1
ATOM 1537 N N . ASP A 1 190 ? 17.651 4.255 -29.015 1.00 87.56 190 ASP A N 1
ATOM 1538 C CA . ASP A 1 190 ? 19.069 4.500 -28.743 1.00 87.56 190 ASP A CA 1
ATOM 1539 C C . ASP A 1 190 ? 19.406 4.442 -27.237 1.00 87.56 190 ASP A C 1
ATOM 1541 O O . ASP A 1 190 ? 19.469 3.371 -26.632 1.00 87.56 190 ASP A O 1
ATOM 1545 N N . THR A 1 191 ? 19.615 5.603 -26.608 1.00 84.94 191 THR A N 1
ATOM 1546 C CA . THR A 1 191 ? 19.975 5.755 -25.187 1.00 84.94 191 THR A CA 1
ATOM 1547 C C . THR A 1 191 ? 18.796 6.144 -24.294 1.00 84.94 191 THR A C 1
ATOM 1549 O O . THR A 1 191 ? 18.977 6.340 -23.087 1.00 84.94 191 THR A O 1
ATOM 1552 N N . ARG A 1 192 ? 17.594 6.275 -24.870 1.00 89.69 192 ARG A N 1
ATOM 1553 C CA . ARG A 1 192 ? 16.370 6.693 -24.182 1.00 89.69 192 ARG A CA 1
ATOM 1554 C C . ARG A 1 192 ? 15.453 5.500 -23.970 1.00 89.69 192 ARG A C 1
ATOM 1556 O O . ARG A 1 192 ? 15.134 4.783 -24.914 1.00 89.69 192 ARG A O 1
ATOM 1563 N N . TYR A 1 193 ? 14.986 5.336 -22.743 1.00 92.06 193 TYR A N 1
ATOM 1564 C CA . TYR A 1 193 ? 14.160 4.212 -22.326 1.00 92.06 193 TYR A CA 1
ATOM 1565 C C . TYR A 1 193 ? 12.860 4.758 -21.771 1.00 92.06 193 TYR A C 1
ATOM 1567 O O . TYR A 1 193 ? 12.857 5.491 -20.784 1.00 92.06 193 TYR A O 1
ATOM 1575 N N . LEU A 1 194 ? 11.754 4.411 -22.416 1.00 94.56 194 LEU A N 1
ATOM 1576 C CA . LEU A 1 194 ? 10.437 4.629 -21.852 1.00 94.56 194 LEU A CA 1
ATOM 1577 C C . LEU A 1 194 ? 10.195 3.532 -20.822 1.00 94.56 194 LEU A C 1
ATOM 1579 O O . LEU A 1 194 ? 10.175 2.346 -21.160 1.00 94.56 194 LEU A O 1
ATOM 1583 N N . VAL A 1 195 ? 9.994 3.938 -19.577 1.00 94.62 195 VAL A N 1
ATOM 1584 C CA . VAL A 1 195 ? 9.706 3.028 -18.475 1.00 94.62 195 VAL A CA 1
ATOM 1585 C C . VAL A 1 195 ? 8.360 3.362 -17.854 1.00 94.62 195 VAL A C 1
ATOM 1587 O O . VAL A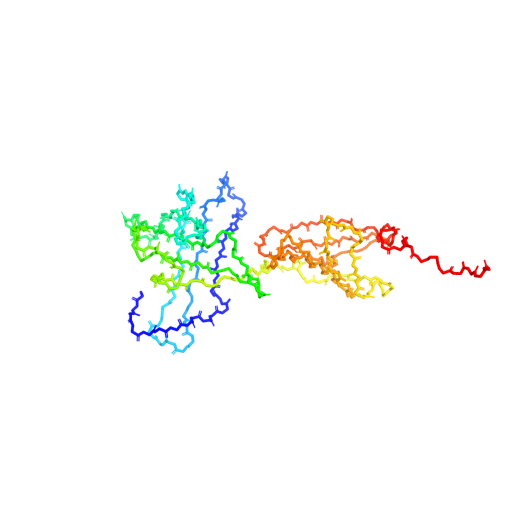 1 195 ? 8.001 4.534 -17.713 1.00 94.62 195 VAL A O 1
ATOM 1590 N N . SER A 1 196 ? 7.610 2.336 -17.469 1.00 95.75 196 SER A N 1
ATOM 1591 C CA . SER A 1 196 ? 6.493 2.511 -16.545 1.00 95.75 196 SER A CA 1
ATOM 1592 C C . SER A 1 196 ? 7.064 2.627 -15.134 1.00 95.75 196 SER A C 1
ATOM 1594 O O . SER A 1 196 ? 7.995 1.910 -14.790 1.00 95.75 196 SER A O 1
ATOM 1596 N N . LYS A 1 197 ? 6.538 3.540 -14.323 1.00 93.94 197 LYS A N 1
ATOM 1597 C CA . LYS A 1 197 ? 6.850 3.707 -12.905 1.00 93.94 197 LYS A CA 1
ATOM 1598 C C . LYS A 1 197 ? 5.636 3.270 -12.103 1.00 93.94 197 LYS A C 1
ATOM 1600 O O . LYS A 1 197 ? 4.548 3.823 -12.271 1.00 93.94 197 LYS A O 1
ATOM 1605 N N . VAL A 1 198 ? 5.857 2.326 -11.202 1.00 94.44 198 VAL A N 1
ATOM 1606 C CA . VAL A 1 198 ? 4.852 1.780 -10.296 1.00 94.44 198 VAL A CA 1
ATOM 1607 C C . VAL A 1 198 ? 5.379 1.883 -8.873 1.00 94.44 198 VAL A C 1
ATOM 1609 O O . VAL A 1 198 ? 6.453 1.372 -8.570 1.00 94.44 198 VAL A O 1
ATOM 1612 N N . VAL A 1 199 ? 4.626 2.532 -7.989 1.00 92.12 199 VAL A N 1
ATOM 1613 C CA . VAL A 1 199 ? 4.952 2.591 -6.558 1.00 92.12 199 VAL A CA 1
ATOM 1614 C C . VAL A 1 199 ? 4.062 1.597 -5.821 1.00 92.12 199 VAL A C 1
ATOM 1616 O O . VAL A 1 199 ? 2.840 1.621 -5.976 1.00 92.12 199 VAL A O 1
ATOM 1619 N N . VAL A 1 200 ? 4.661 0.709 -5.029 1.00 91.38 200 VAL A N 1
ATOM 1620 C CA . VAL A 1 200 ? 3.929 -0.320 -4.280 1.00 91.38 200 VAL A CA 1
ATOM 1621 C C . VAL A 1 200 ? 2.961 0.346 -3.296 1.00 91.38 200 VAL A C 1
ATOM 1623 O O . VAL A 1 200 ? 3.343 1.221 -2.522 1.00 91.38 200 VAL A O 1
ATOM 1626 N N . GLY A 1 201 ? 1.689 -0.060 -3.323 1.00 88.56 201 GLY A N 1
ATOM 1627 C CA . GLY A 1 201 ? 0.617 0.542 -2.523 1.00 88.56 201 GLY A CA 1
ATOM 1628 C C . GLY A 1 201 ? -0.053 1.768 -3.149 1.00 88.56 201 GLY A C 1
ATOM 1629 O O . GLY A 1 201 ? -0.971 2.313 -2.540 1.00 88.56 201 GLY A O 1
ATOM 1630 N N . ARG A 1 202 ? 0.363 2.200 -4.347 1.00 88.69 202 ARG A N 1
ATOM 1631 C CA . ARG A 1 202 ? -0.323 3.245 -5.119 1.00 88.69 202 ARG A CA 1
ATOM 1632 C C . ARG A 1 202 ? -1.016 2.644 -6.337 1.00 88.69 202 ARG A C 1
ATOM 1634 O O . ARG A 1 202 ? -0.591 1.629 -6.875 1.00 88.69 202 ARG A O 1
ATOM 1641 N N . CYS A 1 203 ? -2.082 3.298 -6.777 1.00 85.31 203 CYS A N 1
ATOM 1642 C CA . CYS A 1 203 ? -2.866 2.866 -7.936 1.00 85.31 203 CYS A CA 1
ATOM 1643 C C . CYS A 1 203 ? -2.338 3.441 -9.252 1.00 85.31 203 CYS A C 1
ATOM 1645 O O . CYS A 1 203 ? -2.584 2.901 -10.327 1.00 85.31 203 CYS A O 1
ATOM 1647 N N . GLU A 1 204 ? -1.642 4.570 -9.160 1.00 85.88 204 GLU A N 1
ATOM 1648 C CA . GLU A 1 204 ? -1.173 5.324 -10.309 1.00 85.88 204 GLU A CA 1
ATOM 1649 C C . GLU A 1 204 ? 0.012 4.628 -10.975 1.00 85.88 204 GLU A C 1
ATOM 1651 O O . GLU A 1 204 ? 0.973 4.214 -10.322 1.00 85.88 204 GLU A O 1
ATOM 1656 N N . VAL A 1 205 ? -0.052 4.559 -12.301 1.00 90.69 205 VAL A N 1
ATOM 1657 C CA . VAL A 1 205 ? 1.071 4.172 -13.150 1.00 90.69 205 VAL A CA 1
ATOM 1658 C C . VAL A 1 205 ? 1.485 5.408 -13.928 1.00 90.69 205 VAL A C 1
ATOM 1660 O O . VAL A 1 205 ? 0.671 6.017 -14.620 1.00 90.69 205 VAL A O 1
ATOM 1663 N N . SER A 1 206 ? 2.749 5.794 -13.808 1.00 91.44 206 SER A N 1
ATOM 1664 C CA . SER A 1 206 ? 3.314 6.909 -14.573 1.00 91.44 206 SER A CA 1
ATOM 1665 C C . SER A 1 206 ? 4.276 6.389 -15.630 1.00 91.44 206 SER A C 1
ATOM 1667 O O . SER A 1 206 ? 4.814 5.296 -15.494 1.00 91.44 206 SER A O 1
ATOM 1669 N N . PHE A 1 207 ? 4.540 7.180 -16.664 1.00 93.44 207 PHE A N 1
ATOM 1670 C CA . PHE A 1 207 ? 5.559 6.863 -17.660 1.00 93.44 207 PHE A CA 1
ATOM 1671 C C . PHE A 1 207 ? 6.669 7.901 -17.594 1.00 93.44 207 PHE A C 1
ATOM 1673 O O . PHE A 1 207 ? 6.405 9.101 -17.534 1.00 93.44 207 PHE A O 1
ATOM 1680 N N . VAL A 1 208 ? 7.911 7.432 -17.576 1.00 92.75 208 VAL A N 1
ATOM 1681 C CA . VAL A 1 208 ? 9.101 8.275 -17.465 1.00 92.75 208 VAL A CA 1
ATOM 1682 C C . VAL A 1 208 ? 10.065 7.888 -18.575 1.00 92.75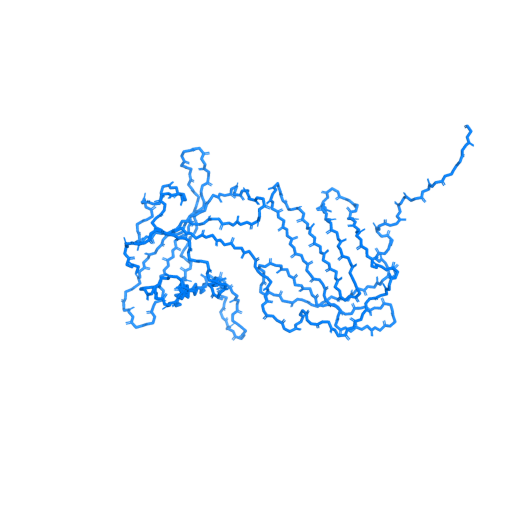 208 VAL A C 1
ATOM 1684 O O . VAL A 1 208 ? 10.190 6.716 -18.919 1.00 92.75 208 VAL A O 1
ATOM 1687 N N . VAL A 1 209 ? 10.749 8.876 -19.144 1.00 91.06 209 VAL A N 1
ATOM 1688 C CA . VAL A 1 209 ? 11.857 8.629 -20.067 1.00 91.06 209 VAL A CA 1
ATOM 1689 C C . VAL A 1 209 ? 13.159 8.707 -19.282 1.00 91.06 209 VAL A C 1
ATOM 1691 O O . VAL A 1 209 ? 13.491 9.755 -18.731 1.00 91.06 209 VAL A O 1
ATOM 1694 N N . LEU A 1 210 ? 13.897 7.603 -19.239 1.00 86.50 210 LEU A N 1
ATOM 1695 C CA . LEU A 1 210 ? 15.239 7.537 -18.673 1.00 86.50 210 LEU A CA 1
ATOM 1696 C C . LEU A 1 210 ? 16.273 7.686 -19.788 1.00 86.50 210 LEU A C 1
ATOM 1698 O O . LEU A 1 210 ? 16.171 7.036 -20.827 1.00 86.50 210 LEU A O 1
ATOM 1702 N N . ILE A 1 211 ? 17.280 8.530 -19.567 1.00 82.44 211 ILE A N 1
ATOM 1703 C CA . ILE A 1 211 ? 18.425 8.677 -20.470 1.00 82.44 211 ILE A CA 1
ATOM 1704 C C . ILE A 1 211 ? 19.636 8.054 -19.785 1.00 82.44 211 ILE A C 1
ATOM 1706 O O . ILE A 1 211 ? 20.123 8.566 -18.775 1.00 82.44 211 ILE A O 1
ATOM 1710 N N . LEU A 1 212 ? 20.132 6.947 -20.334 1.00 65.56 212 LEU A N 1
ATOM 1711 C CA . LEU A 1 212 ? 21.170 6.154 -19.670 1.00 65.56 212 LEU A CA 1
ATOM 1712 C C . LEU A 1 212 ? 22.533 6.850 -19.599 1.00 65.56 212 LEU A C 1
ATOM 1714 O O . LEU A 1 212 ? 23.317 6.554 -18.703 1.00 65.56 212 LEU A O 1
ATOM 1718 N N . SER A 1 213 ? 22.797 7.831 -20.465 1.00 58.62 213 SER A N 1
ATOM 1719 C CA . SER A 1 213 ? 24.042 8.609 -20.419 1.00 58.62 213 SER A CA 1
ATOM 1720 C C . SER A 1 213 ? 24.173 9.505 -19.177 1.00 58.62 213 SER A C 1
ATOM 1722 O O . SER A 1 213 ? 25.274 9.953 -18.887 1.00 58.62 213 SER A O 1
ATOM 1724 N N . LEU A 1 214 ? 23.078 9.770 -18.451 1.00 49.25 214 LEU A N 1
ATOM 1725 C CA . LEU A 1 214 ? 23.053 10.612 -17.243 1.00 49.25 214 LEU A CA 1
ATOM 1726 C C . LEU A 1 214 ? 22.877 9.814 -15.940 1.00 49.25 214 LEU A C 1
ATOM 1728 O O . LEU A 1 214 ? 23.203 10.319 -14.866 1.00 49.25 214 LEU A O 1
ATOM 1732 N N . ALA A 1 215 ? 22.387 8.572 -16.019 1.00 46.19 215 ALA A N 1
ATOM 1733 C CA . ALA A 1 215 ? 22.142 7.737 -14.841 1.00 46.19 215 ALA A CA 1
ATOM 1734 C C . ALA A 1 215 ? 23.443 7.271 -14.161 1.00 46.19 215 ALA A C 1
ATOM 1736 O O . ALA A 1 215 ? 23.469 7.102 -12.948 1.00 46.19 215 ALA A O 1
ATOM 1737 N N . ILE A 1 216 ? 24.531 7.124 -14.925 1.00 44.06 216 ILE A N 1
ATOM 1738 C CA . ILE A 1 216 ? 25.837 6.695 -14.399 1.00 44.06 216 ILE A CA 1
ATOM 1739 C C . ILE A 1 216 ? 26.557 7.861 -13.697 1.00 44.06 216 ILE A C 1
ATOM 1741 O O . ILE A 1 216 ? 27.211 7.669 -12.679 1.00 44.06 216 ILE A O 1
ATOM 1745 N N . THR A 1 217 ? 26.360 9.103 -14.151 1.00 36.53 217 THR A N 1
ATOM 1746 C CA . THR A 1 217 ? 27.054 10.275 -13.585 1.00 36.53 217 THR A CA 1
ATOM 1747 C C . THR A 1 217 ? 26.635 10.663 -12.165 1.00 36.53 217 THR A C 1
ATOM 1749 O O . THR A 1 217 ? 27.375 11.401 -11.522 1.00 36.53 217 THR A O 1
ATOM 1752 N N . GLN A 1 218 ? 25.500 10.180 -11.642 1.00 35.94 218 GLN A N 1
ATOM 1753 C CA . GLN A 1 218 ? 25.137 10.397 -10.230 1.00 35.94 218 GLN A CA 1
ATOM 1754 C C . GLN A 1 218 ? 25.602 9.278 -9.285 1.00 35.94 218 GLN A C 1
ATOM 1756 O O . GLN A 1 218 ? 25.556 9.474 -8.074 1.00 35.94 218 GLN A O 1
ATOM 1761 N N . SER A 1 219 ? 26.077 8.138 -9.797 1.00 37.03 219 SER A N 1
ATOM 1762 C CA . SER A 1 219 ? 26.594 7.033 -8.974 1.00 37.03 219 SER A CA 1
ATOM 1763 C C . SER A 1 219 ? 28.089 6.762 -9.157 1.00 37.03 219 SER A C 1
ATOM 1765 O O . SER A 1 219 ? 28.649 6.002 -8.376 1.00 37.03 219 SER A O 1
ATOM 1767 N N . SER A 1 220 ? 28.751 7.371 -10.148 1.00 29.02 220 SER A N 1
ATOM 1768 C CA . SER A 1 220 ? 30.150 7.069 -10.493 1.00 29.02 220 SER A CA 1
ATOM 1769 C C . SER A 1 220 ? 31.155 8.201 -10.233 1.00 29.02 220 SER A C 1
ATOM 1771 O O . SER A 1 220 ? 32.225 8.208 -10.840 1.00 29.02 220 SER A O 1
ATOM 1773 N N . VAL A 1 221 ? 30.862 9.170 -9.360 1.00 35.94 221 VAL A N 1
ATOM 1774 C CA . VAL A 1 221 ? 31.864 10.173 -8.949 1.00 35.94 221 VAL A CA 1
ATOM 1775 C C . VAL A 1 221 ? 32.270 9.944 -7.501 1.00 35.94 221 VAL A C 1
ATOM 1777 O O . VAL A 1 221 ? 31.849 10.683 -6.624 1.00 35.94 221 VAL A O 1
ATOM 1780 N N . THR A 1 222 ? 33.086 8.909 -7.290 1.00 34.22 222 THR A N 1
ATOM 1781 C CA . THR A 1 222 ? 34.378 8.969 -6.574 1.00 34.22 222 THR A CA 1
ATOM 1782 C C . THR A 1 222 ? 35.011 7.576 -6.546 1.00 34.22 222 THR A C 1
ATOM 1784 O O . THR A 1 222 ? 35.102 6.931 -5.510 1.00 34.22 222 THR A O 1
ATOM 1787 N N . GLU A 1 223 ? 35.506 7.127 -7.695 1.00 31.27 223 GLU A N 1
ATOM 1788 C CA . GLU A 1 223 ? 36.644 6.206 -7.723 1.00 31.27 223 GLU A CA 1
ATOM 1789 C C . GLU A 1 223 ? 37.817 7.017 -8.284 1.00 31.27 223 GLU A C 1
ATOM 1791 O O . GLU A 1 223 ? 37.968 7.213 -9.489 1.00 31.27 223 GLU A O 1
ATOM 1796 N N . ARG A 1 224 ? 38.562 7.651 -7.374 1.00 26.95 224 ARG A N 1
ATOM 1797 C CA . ARG A 1 224 ? 39.974 7.955 -7.605 1.00 26.95 224 ARG A CA 1
ATOM 1798 C C . ARG A 1 224 ? 40.742 7.024 -6.690 1.00 26.95 224 ARG A C 1
ATOM 1800 O O . ARG A 1 224 ? 40.974 7.364 -5.533 1.00 26.95 224 ARG A O 1
ATOM 1807 N N . ASP A 1 225 ? 41.076 5.864 -7.227 1.00 31.30 225 ASP A N 1
ATOM 1808 C CA . ASP A 1 225 ? 42.278 5.172 -6.801 1.00 31.30 225 ASP A CA 1
ATOM 1809 C C . ASP A 1 225 ? 43.510 5.903 -7.350 1.00 31.30 225 ASP A C 1
ATOM 1811 O O . ASP A 1 225 ? 43.427 6.626 -8.349 1.00 31.30 225 ASP A O 1
ATOM 1815 N N . ASP A 1 226 ? 44.624 5.655 -6.657 1.00 29.08 226 ASP A N 1
ATOM 1816 C CA . ASP A 1 226 ? 46.021 5.904 -7.027 1.00 29.08 226 ASP A CA 1
ATOM 1817 C C . ASP A 1 226 ? 46.602 7.309 -6.741 1.00 29.08 226 ASP A C 1
ATOM 1819 O O . ASP A 1 226 ? 46.033 8.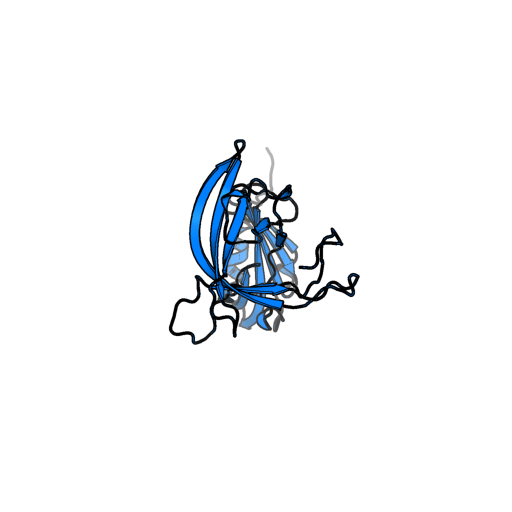334 -7.099 1.00 29.08 226 ASP A O 1
ATOM 1823 N N . LEU A 1 227 ? 47.787 7.485 -6.139 1.00 28.64 227 LEU A N 1
ATOM 1824 C CA . LEU A 1 227 ? 48.866 6.574 -5.730 1.00 28.64 227 LEU A CA 1
ATOM 1825 C C . LEU A 1 227 ? 49.890 7.408 -4.910 1.00 28.64 227 LEU A C 1
ATOM 1827 O O . LEU A 1 227 ? 50.131 8.567 -5.233 1.00 28.64 227 LEU A O 1
ATOM 1831 N N . SER A 1 228 ? 50.486 6.804 -3.875 1.00 31.73 228 SER A N 1
ATOM 1832 C CA . SER A 1 228 ? 51.837 7.043 -3.307 1.00 31.73 228 SER A CA 1
ATOM 1833 C C . SER A 1 228 ? 52.483 8.453 -3.329 1.00 31.73 228 SER A C 1
ATOM 1835 O O . SER A 1 228 ? 52.950 8.901 -4.375 1.00 31.73 228 SER A O 1
ATOM 1837 N N . SER A 1 229 ? 52.724 9.037 -2.147 1.00 35.47 229 SER A N 1
ATOM 1838 C CA . SER A 1 229 ? 54.059 9.194 -1.508 1.00 35.47 229 SER A CA 1
ATOM 1839 C C . SER A 1 229 ? 53.929 9.909 -0.166 1.00 35.47 229 SER A C 1
ATOM 1841 O O . SER A 1 229 ? 53.300 10.991 -0.170 1.00 35.47 229 SER A O 1
#

Radius of gyration: 22.56 Å; chains: 1; bounding box: 85×37×56 Å

Foldseek 3Di:
DDDDDDDDQDDPPFDKAQADDPPDPDDSNQKIKTWDDARPVDPPGDTDIKIKGWPDWDWDAAPNFIKIKTKIFIDDPPDPDGWIKMKIFTPPDADLQQKTKMAIAPGNDCVQCRDLVSRPDIDIDDFAWAPDPLQPAPFFDDPVPADWAAFPDPCWGWIWGDDGFKIWIWTDPDRRHTKIKIWGFHDDDDQWTWTWIIIGNDNDIDIDIDGNVVVCVRRPPDDDDDDDD

Sequence (229 aa):
INELGGGICNNSDNILEACQTPSSPYYDNKDFLMSYKRCPDVQTSYQQTIRYKCMGTWTAVMDNNIYTFVGLAQDVTGVDQDTYKCLMTLRDQHSEDNTIRWGLSRFGDCRNLKSLEQSPIRIVLRRVAPKTTFTIPQCTFPRNMTGTWFTQGIQFASNVWINDTHIHYKTMMSQFDYEETWFTCMAHLDTRYLVSKVVVGRCEVSFVVLILSLAITQSSVTERDDLSS

pLDDT: mean 80.46, std 16.94, range [26.95, 96.06]

Organism: NCBI:txid1028688

Secondary structure (DSSP, 8-state):
--SS--S----TT-EEE-PPPTT-SS--TTEEEEEE---TT-TT---EEEEEEEEEEEEEEETTEEEEEEEEEEE-TT-SS-EEEEEEEETT---TT--EEEEE-SSS-GGG---SSS-SEEEEE-------GGGS-SS---GGG-EEEE--STT--EEEEE-SSEEEEEEEEETTEEEEEEEEEEEEETTEEEEEEEETT---EEEEEEEHHHHTTTT-S--------